Protein AF-A0A5C6NGE6-F1 (afdb_monomer)

Secondary structure (DSSP, 8-state):
--HHHHHHHHHHHHHHHHHHHHHHTTSSSSSS---------------------------------------HHHHHHHHHHHHHHHHHHHHHHHHHHHHHHHHHHSHHHHHGGGSS---HHHHHHHHHHHHHHHHHTTS--S--HHHHHHHHHHHHHHHHHHHHHHHHHHHHHH---S----S----

InterPro domains:
  IPR011598 Myc-type, basic helix-loop-helix (bHLH) domain [PF00010] (80-135)
  IPR011598 Myc-type, basic helix-loop-helix (bHLH) domain [PS50888] (79-134)
  IPR011598 Myc-type, basic helix-loop-helix (bHLH) domain [SM00353] (85-140)
  IPR036638 Helix-loop-helix DNA-binding domain superfamily [G3DSA:4.10.280.10] (72-137)
  IPR036638 Helix-loop-helix DNA-binding domain superfamily [SSF47459] (79-135)
  IPR050370 Hairy and Enhancer of Split/HEY-related [PTHR10985] (78-176)

Organism: NCBI:txid433684

Solvent-accessible surface area (backbone atoms only — not comparable to full-atom values): 12060 Å² total; per-residue (Å²): 133,57,77,66,57,56,52,50,52,52,51,51,52,52,55,49,50,52,54,51,55,58,55,59,63,59,68,76,71,74,80,78,69,98,80,79,93,74,80,90,86,82,87,86,82,84,84,85,81,88,80,90,80,90,84,88,85,87,84,89,86,84,86,87,85,91,83,79,97,78,81,63,66,66,58,50,53,51,49,52,51,52,53,53,48,53,56,52,49,54,52,51,50,53,53,52,50,51,52,56,48,48,33,69,72,31,69,75,41,38,72,46,66,85,49,77,86,76,51,74,66,55,55,52,49,54,45,51,55,51,52,52,50,34,50,74,65,67,63,50,55,105,72,45,64,64,61,55,49,51,50,54,50,53,50,54,50,52,52,50,51,51,51,49,52,51,51,49,56,47,48,59,72,70,52,89,80,85,73,84,75,66,92,76,71,84,131

pLDDT: mean 70.07, std 20.15, range [32.12, 96.31]

Mean predicted aligned error: 22.29 Å

Radius of gyration: 39.96 Å; Cα contacts (8 Å, |Δi|>4): 29; chains: 1; bounding box: 68×65×142 Å

Foldseek 3Di:
DDPVVVVVVVVVVVVVVVVVVVVVVVVPPPPDDDDDDDDDDDDDDDDDDDDDDDDDDDDDDDDDDDDDDDDDPVVVVVVVVVVVVVVVVVVVVVVVVVLVVLCCPQPVSVVCPPPDDDDSVRSVVSSVVQVVVCVVVPVPPPDPVVVVVVVVVVVVVVVVVVVVVVVVVVVVVVDPPDPPVVVDDDD

Structure (mmCIF, N/CA/C/O backbone):
data_AF-A0A5C6NGE6-F1
#
_entry.id   AF-A0A5C6NGE6-F1
#
loop_
_atom_site.group_PDB
_atom_site.id
_atom_site.type_symbol
_atom_site.label_atom_id
_atom_site.label_alt_id
_atom_site.label_comp_id
_atom_site.label_asym_id
_atom_site.label_entity_id
_atom_site.label_seq_id
_atom_site.pdbx_PDB_ins_code
_atom_site.Cartn_x
_atom_site.Cartn_y
_atom_site.Cartn_z
_atom_site.occupancy
_atom_site.B_iso_or_equiv
_atom_site.auth_seq_id
_atom_site.auth_comp_id
_atom_site.auth_asym_id
_atom_site.auth_atom_id
_atom_site.pdbx_PDB_model_num
ATOM 1 N N . MET A 1 1 ? -16.013 -31.777 10.679 1.00 57.47 1 MET A N 1
ATOM 2 C CA . MET A 1 1 ? -15.679 -30.444 11.217 1.00 57.47 1 MET A CA 1
ATOM 3 C C . MET A 1 1 ? -15.760 -29.456 10.083 1.00 57.47 1 MET A C 1
ATOM 5 O O . MET A 1 1 ? -15.087 -29.636 9.072 1.00 57.47 1 MET A O 1
ATOM 9 N N . THR A 1 2 ? -16.647 -28.483 10.200 1.00 76.31 2 THR A N 1
ATOM 10 C CA . THR A 1 2 ? -16.768 -27.426 9.197 1.00 76.31 2 THR A CA 1
ATOM 11 C C . THR A 1 2 ? -15.577 -26.460 9.310 1.00 76.31 2 THR A C 1
ATOM 13 O O . THR A 1 2 ? -14.969 -26.332 10.379 1.00 76.31 2 THR A O 1
ATOM 16 N N . PRO A 1 3 ? -15.232 -25.723 8.241 1.00 72.31 3 PRO A N 1
ATOM 17 C CA . PRO A 1 3 ? -14.179 -24.707 8.303 1.00 72.31 3 PRO A CA 1
ATOM 18 C C . PRO A 1 3 ? -14.414 -23.645 9.394 1.00 72.31 3 PRO A C 1
ATOM 20 O O . PRO A 1 3 ? -13.460 -23.114 9.964 1.00 72.31 3 PRO A O 1
ATOM 23 N N . TRP A 1 4 ? -15.681 -23.369 9.734 1.00 55.84 4 TRP A N 1
ATOM 24 C CA . TRP A 1 4 ? -16.050 -22.398 10.768 1.00 55.84 4 TRP A CA 1
ATOM 25 C C . TRP A 1 4 ? -15.772 -22.905 12.192 1.00 55.84 4 TRP A C 1
ATOM 27 O O . TRP A 1 4 ? -15.337 -22.120 13.034 1.00 55.84 4 TRP A O 1
ATOM 37 N N . GLU A 1 5 ? -15.921 -24.207 12.452 1.00 72.88 5 GLU A N 1
ATOM 38 C CA . GLU A 1 5 ? -15.557 -24.817 13.740 1.00 72.88 5 GLU A CA 1
ATOM 39 C C . GLU A 1 5 ? -14.041 -24.772 13.969 1.00 72.88 5 GLU A C 1
ATOM 41 O O . GLU A 1 5 ? -13.578 -24.449 15.063 1.00 72.88 5 GLU A O 1
ATOM 46 N N . SER A 1 6 ? -13.250 -25.005 12.916 1.00 76.31 6 SER A N 1
ATOM 47 C CA . SER A 1 6 ? -11.786 -24.908 12.993 1.00 76.31 6 SER A CA 1
ATOM 48 C C . SER A 1 6 ? -11.314 -23.474 13.275 1.00 76.31 6 SER A C 1
ATOM 50 O O . SER A 1 6 ? -10.374 -23.266 14.044 1.00 76.31 6 SER A O 1
ATOM 52 N N . CYS A 1 7 ? -11.977 -22.471 12.691 1.00 77.25 7 CYS A N 1
ATOM 53 C CA . CYS A 1 7 ? -11.678 -21.059 12.941 1.00 77.25 7 CYS A CA 1
ATOM 54 C C . CYS A 1 7 ? -12.061 -20.629 14.373 1.00 77.25 7 CYS A C 1
ATOM 56 O O . CYS A 1 7 ? -11.320 -19.887 15.031 1.00 77.25 7 CYS A O 1
ATOM 58 N N . ALA A 1 8 ? -13.181 -21.140 14.893 1.00 79.56 8 ALA A N 1
ATOM 59 C CA . ALA A 1 8 ? -13.621 -20.884 16.263 1.00 79.56 8 ALA A CA 1
ATOM 60 C C . ALA A 1 8 ? -12.623 -21.442 17.292 1.00 79.56 8 ALA A C 1
ATOM 62 O O . ALA A 1 8 ? -12.183 -20.709 18.182 1.00 79.56 8 ALA A O 1
ATOM 63 N N . LEU A 1 9 ? -12.175 -22.688 17.107 1.00 85.88 9 LEU A N 1
ATOM 64 C CA . LEU A 1 9 ? -11.186 -23.328 17.981 1.00 85.88 9 LEU A CA 1
ATOM 65 C C . LEU A 1 9 ? -9.834 -22.599 17.965 1.00 85.88 9 LEU A C 1
ATOM 67 O O . LEU A 1 9 ? -9.234 -22.379 19.019 1.00 85.88 9 LEU A O 1
ATOM 71 N N . GLN A 1 10 ? -9.373 -22.143 16.794 1.00 79.75 10 GLN A N 1
ATOM 72 C CA . GLN A 1 10 ? -8.149 -21.336 16.691 1.00 79.75 10 GLN A CA 1
ATOM 73 C C . GLN A 1 10 ? -8.278 -19.996 17.427 1.00 79.75 10 GLN A C 1
ATOM 75 O O . GLN A 1 10 ? -7.346 -19.564 18.111 1.00 79.75 10 GLN A O 1
ATOM 80 N N . THR A 1 11 ? -9.448 -19.362 17.354 1.00 86.31 11 THR A N 1
ATOM 81 C CA . THR A 1 11 ? -9.727 -18.097 18.047 1.00 86.31 11 THR A CA 1
ATOM 82 C C . THR A 1 11 ? -9.742 -18.274 19.568 1.00 86.31 11 THR A C 1
ATOM 84 O O . THR A 1 11 ? -9.206 -17.440 20.308 1.00 86.31 11 THR A O 1
ATOM 87 N N . GLU A 1 12 ? -10.323 -19.366 20.059 1.00 89.81 12 GLU A N 1
ATOM 88 C CA . GLU A 1 12 ? -10.345 -19.688 21.487 1.00 89.81 12 GLU A CA 1
ATOM 89 C C . GLU A 1 12 ? -8.958 -20.040 22.026 1.00 89.81 12 GLU A C 1
ATOM 91 O O . GLU A 1 12 ? -8.583 -19.543 23.095 1.00 89.81 12 GLU A O 1
ATOM 96 N N . ALA A 1 13 ? -8.162 -20.793 21.262 1.00 87.25 13 ALA A N 1
ATOM 97 C CA . ALA A 1 13 ? -6.776 -21.108 21.599 1.00 87.25 13 ALA A CA 1
ATOM 98 C C . ALA A 1 13 ? -5.912 -19.838 21.703 1.00 87.25 13 ALA A C 1
ATOM 100 O O . ALA A 1 13 ? -5.168 -19.662 22.676 1.00 87.25 13 ALA A O 1
ATOM 101 N N . LEU A 1 14 ? -6.069 -18.895 20.765 1.00 84.62 14 LEU A N 1
ATOM 102 C CA . LEU A 1 14 ? -5.373 -17.606 20.808 1.00 84.62 14 LEU A CA 1
ATOM 103 C C . LEU A 1 14 ? -5.792 -16.780 22.038 1.00 84.62 14 LEU A C 1
ATOM 105 O O . LEU A 1 14 ? -4.953 -16.215 22.746 1.00 84.62 14 LEU A O 1
ATOM 109 N N . ARG A 1 15 ? -7.096 -16.761 22.346 1.00 88.00 15 ARG A N 1
ATOM 110 C CA . ARG A 1 15 ? -7.654 -16.068 23.519 1.00 88.00 15 ARG A CA 1
ATOM 111 C C . ARG A 1 15 ? -7.199 -16.705 24.839 1.00 88.00 15 ARG A C 1
ATOM 113 O O . ARG A 1 15 ? -7.064 -16.000 25.842 1.00 88.00 15 ARG A O 1
ATOM 120 N N . ALA A 1 16 ? -6.968 -18.016 24.871 1.00 85.31 16 ALA A N 1
ATOM 121 C CA . ALA A 1 16 ? -6.406 -18.718 26.023 1.00 85.31 16 ALA A CA 1
ATOM 122 C C . ALA A 1 16 ? -4.912 -18.397 26.213 1.00 85.31 16 ALA A C 1
ATOM 124 O O . ALA A 1 16 ? -4.483 -18.126 27.337 1.00 85.31 16 ALA A O 1
ATOM 125 N N . ASN A 1 17 ? -4.132 -18.338 25.128 1.00 85.12 17 ASN A N 1
ATOM 126 C CA . ASN A 1 17 ? -2.720 -17.945 25.178 1.00 85.12 17 ASN A CA 1
ATOM 127 C C . ASN A 1 17 ? -2.525 -16.502 25.645 1.00 85.12 17 ASN A C 1
ATOM 129 O O . ASN A 1 17 ? -1.705 -16.261 26.528 1.00 85.12 17 ASN A O 1
ATOM 133 N N . LEU A 1 18 ? -3.336 -15.559 25.160 1.00 75.94 18 LEU A N 1
ATOM 134 C CA . LEU A 1 18 ? -3.260 -14.167 25.609 1.00 75.94 18 LEU A CA 1
ATOM 135 C C . LEU A 1 18 ? -3.592 -14.022 27.105 1.00 75.94 18 LEU A C 1
ATOM 137 O O . LEU A 1 18 ? -2.953 -13.247 27.817 1.00 75.94 18 LEU A O 1
ATOM 141 N N . ARG A 1 19 ? -4.554 -14.807 27.612 1.00 77.94 19 ARG A N 1
ATOM 142 C CA . ARG A 1 19 ? -4.883 -14.854 29.047 1.00 77.94 19 ARG A CA 1
ATOM 143 C C . ARG A 1 19 ? -3.743 -15.435 29.887 1.00 77.94 19 ARG A C 1
ATOM 145 O O . ARG A 1 19 ? -3.460 -14.894 30.955 1.00 77.94 19 ARG A O 1
ATOM 152 N N . ARG A 1 20 ? -3.061 -16.479 29.402 1.00 74.56 20 ARG A N 1
ATOM 153 C CA . ARG A 1 20 ? -1.870 -17.045 30.061 1.00 74.56 20 ARG A CA 1
ATOM 154 C C . ARG A 1 20 ? -0.709 -16.052 30.091 1.00 74.56 20 ARG A C 1
ATOM 156 O O . ARG A 1 20 ? -0.134 -15.843 31.153 1.00 74.56 20 ARG A O 1
ATOM 163 N N . HIS A 1 21 ? -0.438 -15.372 28.979 1.00 73.81 21 HIS A N 1
ATOM 164 C CA . HIS A 1 21 ? 0.647 -14.392 28.887 1.00 73.81 21 HIS A CA 1
ATOM 165 C C . HIS A 1 21 ? 0.416 -13.174 29.799 1.00 73.81 21 HIS A C 1
ATOM 167 O O . HIS A 1 21 ? 1.343 -12.678 30.435 1.00 73.81 21 HIS A O 1
ATOM 173 N N . ASN A 1 22 ? -0.837 -12.725 29.929 1.00 69.50 22 ASN A N 1
ATOM 174 C CA . ASN A 1 22 ? -1.193 -11.605 30.804 1.00 69.50 22 ASN A CA 1
ATOM 175 C C . ASN A 1 22 ? -1.191 -11.984 32.302 1.00 69.50 22 ASN A C 1
ATOM 177 O O . ASN A 1 22 ? -0.942 -11.137 33.155 1.00 69.50 22 ASN A O 1
ATOM 181 N N . ARG A 1 23 ? -1.437 -13.260 32.639 1.00 68.50 23 ARG A N 1
ATOM 182 C CA . ARG A 1 23 ? -1.273 -13.780 34.008 1.00 68.50 23 ARG A CA 1
ATOM 183 C C . ARG A 1 23 ? 0.209 -13.960 34.367 1.00 68.50 23 ARG A C 1
ATOM 185 O O . ARG A 1 23 ? 0.587 -13.638 35.485 1.00 68.50 23 ARG A O 1
ATOM 192 N N . ALA A 1 24 ? 1.040 -14.403 33.421 1.00 63.62 24 ALA A N 1
ATOM 193 C CA . ALA A 1 24 ? 2.489 -14.512 33.609 1.00 63.62 24 ALA A CA 1
ATOM 194 C C . ALA A 1 24 ? 3.161 -13.137 33.804 1.00 63.62 24 ALA A C 1
ATOM 196 O O . ALA A 1 24 ? 4.048 -13.003 34.640 1.00 63.62 24 ALA A O 1
ATOM 197 N N . GLY A 1 25 ? 2.684 -12.094 33.112 1.00 58.19 25 GLY A N 1
ATOM 198 C CA . GLY A 1 25 ? 3.194 -10.725 33.265 1.00 58.19 25 GLY A CA 1
ATOM 199 C C . GLY A 1 25 ? 2.884 -10.048 34.610 1.00 58.19 25 GLY A C 1
ATOM 200 O O . GLY A 1 25 ? 3.572 -9.102 34.973 1.00 58.19 25 GLY A O 1
ATOM 201 N N . GLN A 1 26 ? 1.893 -10.528 35.373 1.00 56.78 26 GLN A N 1
ATOM 202 C CA . GLN A 1 26 ? 1.545 -9.980 36.698 1.00 56.78 26 GLN A CA 1
ATOM 203 C C . GLN A 1 26 ? 2.351 -10.606 37.850 1.00 56.78 26 GLN A C 1
ATOM 205 O O . GLN A 1 26 ? 2.337 -10.074 38.956 1.00 56.78 26 GLN A O 1
ATOM 210 N N . GLY A 1 27 ? 3.067 -11.709 37.606 1.00 51.19 27 GLY A N 1
ATOM 211 C CA . GLY A 1 27 ? 3.902 -12.369 38.617 1.00 51.19 27 GLY A CA 1
ATOM 212 C C . GLY A 1 27 ? 5.264 -11.708 38.846 1.00 51.19 27 GLY A C 1
ATOM 213 O O . GLY A 1 27 ? 5.899 -11.982 39.854 1.00 51.19 27 GLY A O 1
ATOM 214 N N . LEU A 1 28 ? 5.712 -10.829 37.942 1.00 53.66 28 LEU A N 1
ATOM 215 C CA . LEU A 1 28 ? 7.045 -10.208 38.002 1.00 53.66 28 LEU A CA 1
ATOM 216 C C . LEU A 1 28 ? 7.055 -8.808 38.641 1.00 53.66 28 LEU A C 1
ATOM 218 O O . LEU A 1 28 ? 8.125 -8.269 38.898 1.00 53.66 28 LEU A O 1
ATOM 222 N N . THR A 1 29 ? 5.891 -8.210 38.924 1.00 54.12 29 THR A N 1
ATOM 223 C CA . THR A 1 29 ? 5.792 -6.854 39.504 1.00 54.12 29 THR A CA 1
ATOM 224 C C . THR A 1 29 ? 5.370 -6.839 40.975 1.00 54.12 29 THR A C 1
ATOM 226 O O . THR A 1 29 ? 5.131 -5.765 41.520 1.00 54.12 29 THR A O 1
ATOM 229 N N . ALA A 1 30 ? 5.235 -8.001 41.623 1.00 52.75 30 ALA A N 1
ATOM 230 C CA . ALA A 1 30 ? 4.744 -8.094 43.001 1.00 52.75 30 ALA A CA 1
ATOM 231 C C . ALA A 1 30 ? 5.846 -7.997 44.079 1.00 52.75 30 ALA A C 1
ATOM 233 O O . ALA A 1 30 ? 5.513 -7.792 45.242 1.00 52.75 30 ALA A O 1
ATOM 234 N N . ASP A 1 31 ? 7.132 -8.079 43.713 1.00 51.94 31 ASP A N 1
ATOM 235 C CA . ASP A 1 31 ? 8.238 -8.165 44.687 1.00 51.94 31 ASP A CA 1
ATOM 236 C C . ASP A 1 31 ? 9.036 -6.870 44.925 1.00 51.94 31 ASP A C 1
ATOM 238 O O . ASP A 1 31 ? 9.927 -6.841 45.771 1.00 51.94 31 ASP A O 1
ATOM 242 N N . MET A 1 32 ? 8.700 -5.746 44.279 1.00 49.41 32 MET A N 1
ATOM 243 C CA . MET A 1 32 ? 9.371 -4.467 44.565 1.00 49.41 32 MET A CA 1
ATOM 244 C C . MET A 1 32 ? 8.513 -3.545 45.442 1.00 49.41 32 MET A C 1
ATOM 246 O O . MET A 1 32 ? 7.924 -2.567 44.998 1.00 49.41 32 MET A O 1
ATOM 250 N N . LYS A 1 33 ? 8.527 -3.882 46.732 1.00 46.44 33 LYS A N 1
ATOM 251 C CA . LYS A 1 33 ? 8.829 -2.941 47.821 1.00 46.44 33 LYS A CA 1
ATOM 252 C C . LYS A 1 33 ? 7.838 -1.796 48.092 1.00 46.44 33 LYS A C 1
ATOM 254 O O . LYS A 1 33 ? 7.959 -0.669 47.630 1.00 46.44 33 LYS A O 1
ATOM 259 N N . ARG A 1 34 ? 6.966 -2.103 49.054 1.00 50.56 34 ARG A N 1
ATOM 260 C CA . ARG A 1 34 ? 6.632 -1.284 50.232 1.00 50.56 34 ARG A CA 1
ATOM 261 C C . ARG A 1 34 ? 7.829 -0.435 50.714 1.00 50.56 34 ARG A C 1
ATOM 263 O O . ARG A 1 34 ? 8.768 -1.000 51.265 1.00 50.56 34 ARG A O 1
ATOM 270 N N . ASN A 1 35 ? 7.786 0.878 50.477 1.00 43.06 35 ASN A N 1
ATOM 271 C CA . ASN A 1 35 ? 8.232 1.985 51.350 1.00 43.06 35 ASN A CA 1
ATOM 272 C C . ASN A 1 35 ? 8.493 3.239 50.507 1.00 43.06 35 ASN A C 1
ATOM 274 O O . ASN A 1 35 ? 9.561 3.363 49.914 1.00 43.06 35 ASN A O 1
ATOM 278 N N . HIS A 1 36 ? 7.546 4.177 50.510 1.00 41.69 36 HIS A N 1
ATOM 279 C CA . HIS A 1 36 ? 7.855 5.602 50.406 1.00 41.69 36 HIS A CA 1
ATOM 280 C C . HIS A 1 36 ? 6.671 6.407 50.957 1.00 41.69 36 HIS A C 1
ATOM 282 O O . HIS A 1 36 ? 5.803 6.864 50.215 1.00 41.69 36 HIS A O 1
ATOM 288 N N . ASP A 1 37 ? 6.621 6.533 52.283 1.00 44.38 37 ASP A N 1
ATOM 289 C CA . ASP A 1 37 ? 5.995 7.687 52.920 1.00 44.38 37 ASP A CA 1
ATOM 290 C C . ASP A 1 37 ? 6.774 8.931 52.481 1.00 44.38 37 ASP A C 1
ATOM 292 O O .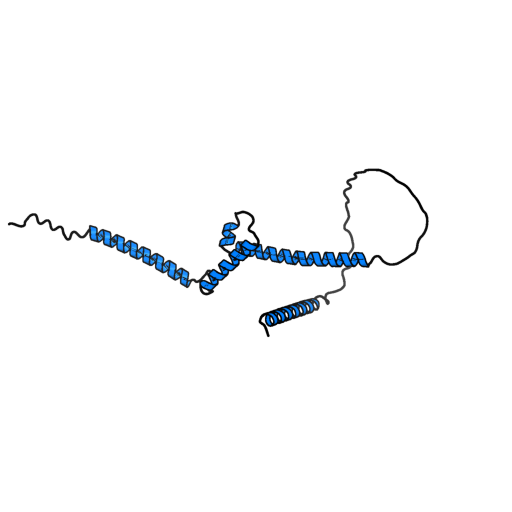 ASP A 1 37 ? 7.932 9.102 52.860 1.00 44.38 37 ASP A O 1
ATOM 296 N N . PHE A 1 38 ? 6.163 9.796 51.672 1.00 35.78 38 PHE A N 1
ATOM 297 C CA . PHE A 1 38 ? 6.574 11.196 51.607 1.00 35.78 38 PHE A CA 1
ATOM 298 C C . PHE A 1 38 ? 5.395 12.087 51.216 1.00 35.78 38 PHE A C 1
ATOM 300 O O . PHE A 1 38 ? 4.993 12.165 50.061 1.00 35.78 38 PHE A O 1
ATOM 307 N N . SER A 1 39 ? 4.832 12.683 52.264 1.00 33.56 39 SER A N 1
ATOM 308 C CA . SER A 1 39 ? 4.302 14.041 52.370 1.00 33.56 39 SER A CA 1
ATOM 309 C C . SER A 1 39 ? 3.642 14.693 51.147 1.00 33.56 39 SER A C 1
ATOM 311 O O . SER A 1 39 ? 4.293 15.128 50.202 1.00 33.56 39 SER A O 1
ATOM 313 N N . SER A 1 40 ? 2.331 14.872 51.312 1.00 41.84 40 SER A N 1
ATOM 314 C CA . SER A 1 40 ? 1.456 15.938 50.810 1.00 41.84 40 SER A CA 1
ATOM 315 C C . SER A 1 40 ? 2.132 17.279 50.483 1.00 41.84 40 SER A C 1
ATOM 317 O O . SER A 1 40 ? 2.874 17.806 51.313 1.00 41.84 40 SER A O 1
ATOM 319 N N . SER A 1 41 ? 1.775 17.849 49.325 1.00 35.56 41 SER A N 1
ATOM 320 C CA . SER A 1 41 ? 1.102 19.159 49.194 1.00 35.56 41 SER A CA 1
ATOM 321 C C . SER A 1 41 ? 0.903 19.496 47.711 1.00 35.56 41 SER A C 1
ATOM 323 O O . SER A 1 41 ? 1.881 19.731 47.009 1.00 35.56 41 SER A O 1
ATOM 325 N N . ASP A 1 42 ? -0.347 19.543 47.246 1.00 32.12 42 ASP A N 1
ATOM 326 C CA . ASP A 1 42 ? -0.726 20.223 46.001 1.00 32.12 42 ASP A CA 1
ATOM 327 C C . ASP A 1 42 ? -1.865 21.185 46.357 1.00 32.12 42 ASP A C 1
ATOM 329 O O . ASP A 1 42 ? -2.915 20.768 46.846 1.00 32.12 42 ASP A O 1
ATOM 333 N N . SER A 1 43 ? -1.573 22.480 46.263 1.00 39.50 43 SER A N 1
ATOM 334 C CA . SER A 1 43 ? -2.475 23.568 46.626 1.00 39.50 43 SER A CA 1
ATOM 335 C C . SER A 1 43 ? -3.481 23.804 45.503 1.00 39.50 43 SER A C 1
ATOM 337 O O . SER A 1 43 ? -3.094 24.163 44.392 1.00 39.50 43 SER A O 1
ATOM 339 N N . GLU A 1 44 ? -4.767 23.661 45.813 1.00 37.75 44 GLU A N 1
ATOM 340 C CA . GLU A 1 44 ? -5.870 24.079 44.949 1.00 37.75 44 GLU A CA 1
ATOM 341 C C . GLU A 1 44 ? -5.982 25.613 44.958 1.00 37.75 44 GLU A C 1
ATOM 343 O O . GLU A 1 44 ? -6.107 26.234 46.014 1.00 37.75 44 GLU A O 1
ATOM 348 N N . LEU A 1 45 ? -5.925 26.230 43.776 1.00 45.56 45 LEU A N 1
ATOM 349 C CA . LEU A 1 45 ? -6.327 27.617 43.551 1.00 45.56 45 LEU A CA 1
ATOM 350 C C . LEU A 1 45 ? -7.586 27.564 42.680 1.00 45.56 45 LEU A C 1
ATOM 352 O O . LEU A 1 45 ? -7.515 27.293 41.482 1.00 45.56 45 LEU A O 1
ATOM 356 N N . GLU A 1 46 ? -8.733 27.739 43.326 1.00 40.19 46 GLU A N 1
ATOM 357 C CA . GLU A 1 46 ? -10.061 27.797 42.721 1.00 40.19 46 GLU A CA 1
ATOM 358 C C . GLU A 1 46 ? -10.296 29.217 42.172 1.00 40.19 46 GLU A C 1
ATOM 360 O O . GLU A 1 46 ? -10.199 30.194 42.913 1.00 40.19 46 GLU A O 1
ATOM 365 N N . GLU A 1 47 ? -10.564 29.346 40.868 1.00 38.81 47 GLU A N 1
ATOM 366 C CA . GLU A 1 47 ? -11.004 30.601 40.248 1.00 38.81 47 GLU A CA 1
ATOM 367 C C . GLU A 1 47 ? -12.536 30.620 40.218 1.00 38.81 47 GLU A C 1
ATOM 369 O O . GLU A 1 47 ? -13.189 29.874 39.484 1.00 38.81 47 GLU A O 1
ATOM 374 N N . THR A 1 48 ? -13.092 31.466 41.078 1.00 41.84 48 THR A N 1
ATOM 375 C CA . THR A 1 48 ? -14.507 31.789 41.241 1.00 41.84 48 THR A CA 1
ATOM 376 C C . THR A 1 48 ? -15.056 32.496 40.005 1.00 41.84 48 THR A C 1
ATOM 378 O O . THR A 1 48 ? -14.583 33.567 39.632 1.00 41.84 48 THR A O 1
ATOM 381 N N . ILE A 1 49 ? -16.126 31.955 39.418 1.00 40.59 49 ILE A N 1
ATOM 382 C CA . ILE A 1 49 ? -17.040 32.735 38.574 1.00 40.59 49 ILE A CA 1
ATOM 383 C C . ILE A 1 49 ? -18.462 32.491 39.079 1.00 40.59 49 ILE A C 1
ATOM 385 O O . ILE A 1 49 ? -19.070 31.449 38.834 1.00 40.59 49 ILE A O 1
ATOM 389 N N . GLU A 1 50 ? -18.953 33.477 39.824 1.00 41.94 50 GLU A N 1
ATOM 390 C CA . GLU A 1 50 ? -20.323 33.618 40.303 1.00 41.94 50 GLU A CA 1
ATOM 391 C C . GLU A 1 50 ? -21.245 34.015 39.143 1.00 41.94 50 GLU A C 1
ATOM 393 O O . GLU A 1 50 ? -20.981 34.988 38.439 1.00 41.94 50 GLU A O 1
ATOM 398 N N . VAL A 1 51 ? -22.360 33.302 38.973 1.00 42.78 51 VAL A N 1
ATOM 399 C CA . VAL A 1 51 ? -23.568 33.874 38.364 1.00 42.78 51 VAL A CA 1
ATOM 400 C C . VAL A 1 51 ? -24.770 33.374 39.155 1.00 42.78 51 VAL A C 1
ATOM 402 O O . VAL A 1 51 ? -25.178 32.216 39.057 1.00 42.78 51 VAL A O 1
ATOM 405 N N . GLU A 1 52 ? -25.316 34.279 39.958 1.00 47.34 52 GLU A N 1
ATOM 406 C CA . GLU A 1 52 ? -26.579 34.151 40.669 1.00 47.34 52 GLU A CA 1
ATOM 407 C C . GLU A 1 52 ? -27.759 34.067 39.689 1.00 47.34 52 GLU A C 1
ATOM 409 O O . GLU A 1 52 ? -27.834 34.827 38.719 1.00 47.34 52 GLU A O 1
ATOM 414 N N . LYS A 1 53 ? -28.744 33.212 39.995 1.00 46.47 53 LYS A N 1
ATOM 415 C CA . LYS A 1 53 ? -30.150 33.555 39.751 1.00 46.47 53 LYS A CA 1
ATOM 416 C C . LYS A 1 53 ? -31.095 32.811 40.700 1.00 46.47 53 LYS A C 1
ATOM 418 O O . LYS A 1 53 ? -31.307 31.608 40.595 1.00 46.47 53 LYS A O 1
ATOM 423 N N . GLU A 1 54 ? -31.647 33.607 41.603 1.00 39.84 54 GLU A N 1
ATOM 424 C CA . GLU A 1 54 ? -32.784 33.423 42.508 1.00 39.84 54 GLU A CA 1
ATOM 425 C C . GLU A 1 54 ? -34.052 32.851 41.839 1.00 39.84 54 GLU A C 1
ATOM 427 O O . GLU A 1 54 ? -34.445 33.304 40.762 1.00 39.84 54 GLU A O 1
ATOM 432 N N . SER A 1 55 ? -34.750 31.918 42.505 1.00 37.44 55 SER A N 1
ATOM 433 C CA . SER A 1 55 ? -36.093 32.140 43.103 1.00 37.44 55 SER A CA 1
ATOM 434 C C . SER A 1 55 ? -36.625 30.905 43.845 1.00 37.44 55 SER A C 1
ATOM 436 O O . SER A 1 55 ? -36.263 29.768 43.555 1.00 37.44 55 SER A O 1
ATOM 438 N N . ALA A 1 56 ? -37.414 31.212 44.874 1.00 43.81 56 ALA A N 1
ATOM 439 C CA . ALA A 1 56 ? -37.874 30.408 46.001 1.00 43.81 56 ALA A CA 1
ATOM 440 C C . ALA A 1 56 ? -38.865 29.279 45.667 1.00 43.81 56 ALA A C 1
ATOM 442 O O . ALA A 1 56 ? -39.561 29.355 44.664 1.00 43.81 56 ALA A O 1
ATOM 443 N N . ASP A 1 57 ? -38.960 28.281 46.559 1.00 41.22 57 ASP A N 1
ATOM 444 C CA . ASP A 1 57 ? -40.205 27.947 47.277 1.00 41.22 57 ASP A CA 1
ATOM 445 C C . ASP A 1 57 ? -39.952 26.927 48.412 1.00 41.22 57 ASP A C 1
ATOM 447 O O . ASP A 1 57 ? -39.029 26.112 48.370 1.00 41.22 57 ASP A O 1
ATOM 451 N N . GLU A 1 58 ? -40.756 27.058 49.467 1.00 47.72 58 GLU A N 1
ATOM 452 C CA . GLU A 1 58 ? -40.630 26.498 50.819 1.00 47.72 58 GLU A CA 1
ATOM 453 C C . GLU A 1 58 ? -40.782 24.969 50.974 1.00 47.72 58 GLU A C 1
ATOM 45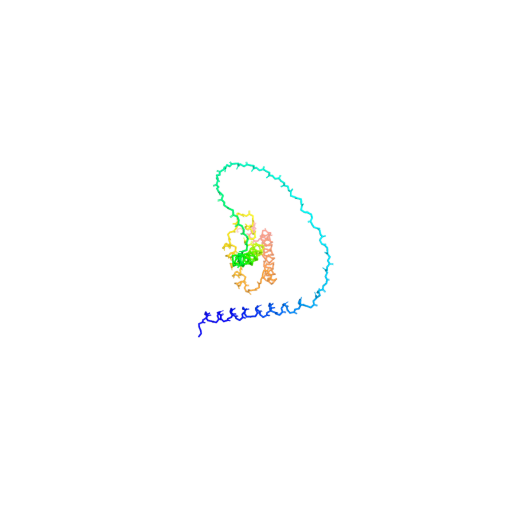5 O O . GLU A 1 58 ? -41.443 24.303 50.182 1.00 47.72 58 GLU A O 1
ATOM 460 N N . ASN A 1 59 ? -40.282 24.431 52.101 1.00 39.00 59 ASN A N 1
ATOM 461 C CA . ASN A 1 59 ? -41.101 23.847 53.192 1.00 39.00 59 ASN A CA 1
ATOM 462 C C . ASN A 1 59 ? -40.298 22.819 54.026 1.00 39.00 59 ASN A C 1
ATOM 464 O O . ASN A 1 59 ? -39.523 22.022 53.498 1.00 39.00 59 ASN A O 1
ATOM 468 N N . GLY A 1 60 ? -40.467 22.870 55.350 1.00 37.94 60 GLY A N 1
ATOM 469 C CA . GLY A 1 60 ? -39.577 22.266 56.346 1.00 37.94 60 GLY A CA 1
ATOM 470 C C . GLY A 1 60 ? -39.799 20.785 56.661 1.00 37.94 60 GLY A C 1
ATOM 471 O O . GLY A 1 60 ? -40.775 20.184 56.231 1.00 37.94 60 GLY A O 1
ATOM 472 N N . ASN A 1 61 ? -38.889 20.214 57.464 1.00 40.94 61 ASN A N 1
ATOM 473 C CA .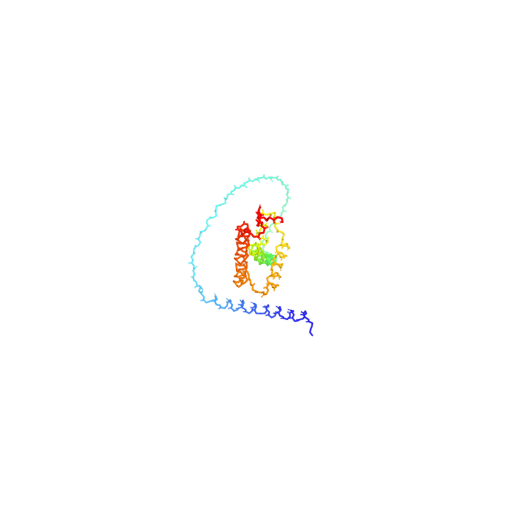 ASN A 1 61 ? -39.183 19.367 58.634 1.00 40.94 61 ASN A CA 1
ATOM 474 C C . ASN A 1 61 ? -37.874 18.874 59.295 1.00 40.94 61 ASN A C 1
ATOM 476 O O . ASN A 1 61 ? -36.868 18.633 58.633 1.00 40.94 61 ASN A O 1
ATOM 480 N N . MET A 1 62 ? -37.910 18.753 60.619 1.00 45.72 62 MET A N 1
ATOM 481 C CA . MET A 1 62 ? -36.788 18.609 61.547 1.00 45.72 62 MET A CA 1
ATOM 482 C C . MET A 1 62 ? -36.317 17.155 61.776 1.00 45.72 62 MET A C 1
ATOM 484 O O . MET A 1 62 ? -37.083 16.206 61.644 1.00 45.72 62 MET A O 1
ATOM 488 N N . SER A 1 63 ? -35.077 17.051 62.274 1.00 39.88 63 SER A N 1
ATOM 489 C CA . SER A 1 63 ? -34.575 16.054 63.244 1.00 39.88 63 SER A CA 1
ATOM 490 C C . SER A 1 63 ? -34.134 14.644 62.796 1.00 39.88 63 SER A C 1
ATOM 492 O O . SER A 1 63 ? -34.926 13.718 62.665 1.00 39.88 63 SER A O 1
ATOM 494 N N . SER A 1 64 ? -32.805 14.475 62.878 1.00 46.69 64 SER A N 1
ATOM 495 C CA . SER A 1 64 ? -32.082 13.432 63.642 1.00 46.69 64 SER A CA 1
ATOM 496 C C . SER A 1 64 ? -31.512 12.180 62.937 1.00 46.69 64 SER A C 1
ATOM 498 O O . SER A 1 64 ? -32.004 11.756 61.895 1.00 46.69 64 SER A O 1
ATOM 500 N N . PRO A 1 65 ? -30.396 11.630 63.486 1.00 66.06 65 PRO A N 1
ATOM 501 C CA . PRO A 1 65 ? -29.404 10.828 62.773 1.00 66.06 65 PRO A CA 1
ATOM 502 C C . PRO A 1 65 ? -29.587 9.315 62.978 1.00 66.06 65 PRO A C 1
ATOM 504 O O . PRO A 1 65 ? -30.315 8.885 63.865 1.00 66.06 65 PRO A O 1
ATOM 507 N N . LEU A 1 66 ? -28.788 8.544 62.229 1.00 46.91 66 LEU A N 1
ATOM 508 C CA . LEU A 1 66 ? -28.572 7.087 62.300 1.00 46.91 66 LEU A CA 1
ATOM 509 C C . LEU A 1 66 ? -29.535 6.252 61.449 1.00 46.91 66 LEU A C 1
ATOM 511 O O . LEU A 1 66 ? -30.689 6.024 61.790 1.00 46.91 66 LEU A O 1
ATOM 515 N N . GLY A 1 67 ? -28.994 5.695 60.365 1.00 40.09 67 GLY A N 1
ATOM 516 C CA . GLY A 1 67 ? -29.670 4.642 59.623 1.00 40.09 67 GLY A CA 1
ATOM 517 C C . GLY A 1 67 ? -29.030 4.332 58.278 1.00 40.09 67 GLY A C 1
ATOM 518 O O . GLY A 1 67 ? -29.199 5.068 57.319 1.00 40.09 67 GLY A O 1
ATOM 519 N N . SER A 1 68 ? -28.409 3.158 58.206 1.00 38.44 68 SER A N 1
ATOM 520 C CA . SER A 1 68 ? -28.255 2.356 56.989 1.00 38.44 68 SER A CA 1
ATOM 521 C C . SER A 1 68 ? -27.075 2.660 56.056 1.00 38.44 68 SER A C 1
ATOM 523 O O . SER A 1 68 ? -27.092 3.507 55.167 1.00 38.44 68 SER A O 1
ATOM 525 N N . MET A 1 69 ? -26.058 1.815 56.213 1.00 52.28 69 MET A N 1
ATOM 526 C CA . MET A 1 69 ? -25.070 1.474 55.197 1.00 52.28 69 MET A CA 1
ATOM 527 C C . MET A 1 69 ? -25.761 1.116 53.866 1.00 52.28 69 MET A C 1
ATOM 529 O O . MET A 1 69 ? -26.414 0.077 53.791 1.00 52.28 69 MET A O 1
ATOM 533 N N . SER A 1 70 ? -25.588 1.933 52.818 1.00 47.56 70 SER A N 1
ATOM 534 C CA . SER A 1 70 ? -25.254 1.521 51.431 1.00 47.56 70 SER A CA 1
ATOM 535 C C . SER A 1 70 ? -25.608 2.596 50.392 1.00 47.56 70 SER A C 1
ATOM 537 O O . SER A 1 70 ? -26.783 2.814 50.109 1.00 47.56 70 SER A O 1
ATOM 539 N N . PRO A 1 71 ? -24.601 3.131 49.675 1.00 47.88 71 PRO A N 1
ATOM 540 C CA . PRO A 1 71 ? -24.791 3.469 48.267 1.00 47.88 71 PRO A CA 1
ATOM 541 C C . PRO A 1 71 ? -23.637 2.907 47.419 1.00 47.88 71 PRO A C 1
ATOM 543 O O . PRO A 1 71 ? -22.960 3.633 46.700 1.00 47.88 71 PRO A O 1
ATOM 546 N N . THR A 1 72 ? -23.332 1.611 47.509 1.00 50.88 72 THR A N 1
ATOM 547 C CA . THR A 1 72 ? -22.148 1.047 46.821 1.00 50.88 72 THR A CA 1
ATOM 548 C C . THR A 1 72 ? -22.438 0.345 45.496 1.00 50.88 72 THR A C 1
ATOM 550 O O . THR A 1 72 ? -21.501 0.072 44.744 1.00 50.88 72 THR A O 1
ATOM 553 N N . THR A 1 73 ? -23.695 0.104 45.120 1.00 56.59 73 THR A N 1
ATOM 554 C CA . THR A 1 73 ? -24.007 -0.591 43.856 1.00 56.59 73 THR A CA 1
ATOM 555 C C . THR A 1 73 ? -23.929 0.335 42.634 1.00 56.59 73 THR A C 1
ATOM 557 O O . THR A 1 73 ? -23.298 -0.028 41.639 1.00 56.59 73 THR A O 1
ATOM 560 N N . SER A 1 74 ? -24.469 1.559 42.711 1.00 57.00 74 SER A N 1
ATOM 561 C CA . SER A 1 74 ? -24.456 2.531 41.597 1.00 57.00 74 SER A CA 1
ATOM 562 C C . SER A 1 74 ? -23.032 2.970 41.217 1.00 57.00 74 SER A C 1
ATOM 564 O O . SER A 1 74 ? -22.635 2.892 40.049 1.00 57.00 74 SER A O 1
ATOM 566 N N . THR A 1 75 ? -22.204 3.312 42.208 1.00 61.31 75 THR A N 1
ATOM 567 C CA . THR A 1 75 ? -20.813 3.759 42.010 1.00 61.31 75 THR A CA 1
ATOM 568 C C . THR A 1 75 ? -19.932 2.661 41.407 1.00 61.31 75 THR A C 1
ATOM 570 O O . THR A 1 75 ? -19.125 2.927 40.513 1.00 61.31 75 THR A O 1
ATOM 573 N N . GLN A 1 76 ? -20.129 1.394 41.799 1.00 63.00 76 GLN A N 1
ATOM 574 C CA . GLN A 1 76 ? -19.408 0.266 41.198 1.00 63.00 76 GLN A CA 1
ATOM 575 C C . GLN A 1 76 ? -19.817 -0.006 39.743 1.00 63.00 76 GLN A C 1
ATOM 577 O O . GLN A 1 76 ? -18.957 -0.318 38.912 1.00 63.00 76 GLN A O 1
ATOM 582 N N . VAL A 1 77 ? -21.102 0.127 39.399 1.00 63.94 77 VAL A N 1
ATOM 583 C CA . VAL A 1 77 ? -21.583 -0.038 38.016 1.00 63.94 77 VAL A CA 1
ATOM 584 C C . VAL A 1 77 ? -21.030 1.071 37.115 1.00 63.94 77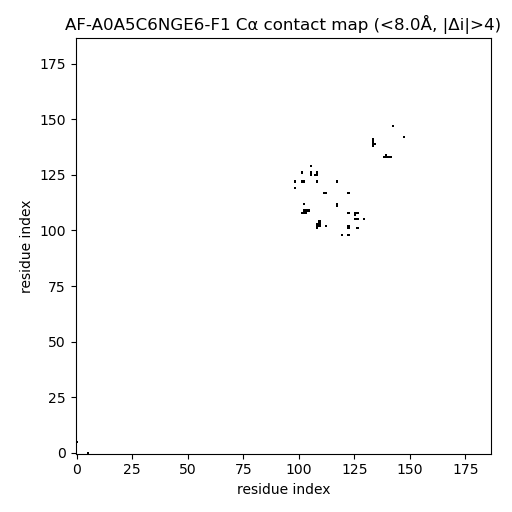 VAL A C 1
ATOM 586 O O . VAL A 1 77 ? -20.538 0.786 36.017 1.00 63.94 77 VAL A O 1
ATOM 589 N N . GLN A 1 78 ? -21.003 2.317 37.595 1.00 64.88 78 GLN A N 1
ATOM 590 C CA . GLN A 1 78 ? -20.395 3.439 36.875 1.00 64.88 78 GLN A CA 1
ATOM 591 C C . GLN A 1 78 ? -18.873 3.286 36.730 1.00 64.88 78 GLN A C 1
ATOM 593 O O . GLN A 1 78 ? -18.341 3.517 35.643 1.00 64.88 78 GLN A O 1
ATOM 598 N N . ALA A 1 79 ? -18.167 2.812 37.761 1.00 65.25 79 ALA A N 1
ATOM 599 C CA . ALA A 1 79 ? -16.730 2.537 37.694 1.00 65.25 79 ALA A CA 1
ATOM 600 C C . ALA A 1 79 ? -16.393 1.426 36.680 1.00 65.25 79 ALA A C 1
ATOM 602 O O . ALA A 1 79 ? -15.449 1.560 35.895 1.00 65.25 79 ALA A O 1
ATOM 603 N N . ARG A 1 80 ? -17.198 0.353 36.619 1.00 65.69 80 ARG A N 1
ATOM 604 C CA . ARG A 1 80 ? -17.070 -0.700 35.592 1.00 65.69 80 ARG A CA 1
ATOM 605 C C . ARG A 1 80 ? -17.342 -0.152 34.188 1.00 65.69 80 ARG A C 1
ATOM 607 O O . ARG A 1 80 ? -16.614 -0.500 33.258 1.00 65.69 80 ARG A O 1
ATOM 614 N N . LYS A 1 81 ? -18.330 0.735 34.024 1.00 66.38 81 LYS A N 1
ATOM 615 C CA . LYS A 1 81 ? -18.651 1.400 32.746 1.00 66.38 81 LYS A CA 1
ATOM 616 C C . LYS A 1 81 ? -17.541 2.360 32.295 1.00 66.38 81 LYS A C 1
ATOM 618 O O . LYS A 1 81 ? -17.149 2.315 31.131 1.00 66.38 81 LYS A O 1
ATOM 623 N N . ARG A 1 82 ? -16.955 3.140 33.212 1.00 64.94 82 ARG A N 1
ATOM 624 C CA . ARG A 1 82 ? -15.786 4.005 32.950 1.00 64.94 82 ARG A CA 1
ATOM 625 C C . ARG A 1 82 ? -14.549 3.188 32.557 1.00 64.94 82 ARG A C 1
ATOM 627 O O . ARG A 1 82 ? -13.921 3.493 31.546 1.00 64.94 82 ARG A O 1
ATOM 634 N N . ARG A 1 83 ? -14.252 2.088 33.266 1.00 67.25 83 ARG A N 1
ATOM 635 C CA . ARG A 1 83 ? -13.159 1.160 32.899 1.00 67.25 83 ARG A CA 1
ATOM 636 C C . ARG A 1 83 ? -13.369 0.524 31.521 1.00 67.25 83 ARG A C 1
ATOM 638 O O . ARG A 1 83 ? -12.424 0.458 30.737 1.00 67.25 83 ARG A O 1
ATOM 645 N N . ARG A 1 84 ? -14.602 0.116 31.192 1.00 72.62 84 ARG A N 1
ATOM 646 C CA . ARG A 1 84 ? -14.961 -0.376 29.846 1.00 72.62 84 ARG A CA 1
ATOM 647 C C . ARG A 1 84 ? -14.758 0.703 28.774 1.00 72.62 84 ARG A C 1
ATOM 649 O O . ARG A 1 84 ? -14.229 0.396 27.709 1.00 72.62 84 ARG A O 1
ATOM 656 N N . GLY A 1 85 ? -15.086 1.961 29.076 1.00 81.81 85 GLY A N 1
ATOM 657 C CA . GLY A 1 85 ? -14.862 3.100 28.180 1.00 81.81 85 GLY A CA 1
ATOM 658 C C . GLY A 1 85 ? -13.385 3.349 27.852 1.00 81.81 85 GLY A C 1
ATOM 659 O O . GLY A 1 85 ? -13.052 3.596 26.694 1.00 81.81 85 GLY A O 1
ATOM 660 N N . ILE A 1 86 ? -12.489 3.219 28.838 1.00 83.06 86 ILE A N 1
ATOM 661 C CA . ILE A 1 86 ? -11.039 3.409 28.645 1.00 83.06 86 ILE A CA 1
ATOM 662 C C . ILE A 1 86 ? -10.450 2.322 27.736 1.00 83.06 86 ILE A C 1
ATOM 664 O O . ILE A 1 86 ? -9.665 2.625 26.837 1.00 83.06 86 ILE A O 1
ATOM 668 N N . ILE A 1 87 ? -10.839 1.059 27.939 1.00 85.88 87 ILE A N 1
ATOM 669 C CA . ILE A 1 87 ? -10.349 -0.065 27.125 1.00 85.88 87 ILE A CA 1
ATOM 670 C C . ILE A 1 87 ? -10.805 0.086 25.670 1.00 85.88 87 ILE A C 1
ATOM 672 O O . ILE A 1 87 ? -9.998 -0.058 24.752 1.00 85.88 87 ILE A O 1
ATOM 676 N N . GLU A 1 88 ? -12.073 0.432 25.450 1.00 90.44 88 GLU A N 1
ATOM 677 C CA . GLU A 1 88 ? -12.597 0.628 24.098 1.00 90.44 88 GLU A CA 1
ATOM 678 C C . GLU A 1 88 ? -12.001 1.868 23.419 1.00 90.44 88 GLU A C 1
ATOM 680 O O . GLU A 1 88 ? -11.729 1.841 22.220 1.00 90.44 88 GLU A O 1
ATOM 685 N N . LYS A 1 89 ? -11.730 2.945 24.171 1.00 91.38 89 LYS A N 1
ATOM 686 C CA . LYS A 1 89 ? -10.973 4.097 23.660 1.00 91.38 89 LYS A CA 1
ATOM 687 C C . LYS A 1 89 ? -9.602 3.651 23.141 1.00 91.38 89 LYS A C 1
ATOM 689 O O . LYS A 1 89 ? -9.336 3.827 21.959 1.00 91.38 89 LYS A O 1
ATOM 694 N N . ARG A 1 90 ? -8.818 2.931 23.953 1.00 93.44 90 ARG A N 1
ATOM 695 C CA . ARG A 1 90 ? -7.511 2.389 23.528 1.00 93.44 90 ARG A CA 1
ATOM 696 C C . ARG A 1 90 ? -7.615 1.466 22.310 1.00 93.44 90 ARG A C 1
ATOM 698 O O . ARG A 1 90 ? -6.743 1.496 21.445 1.00 93.44 90 ARG A O 1
ATOM 705 N N . ARG A 1 91 ? -8.668 0.645 22.210 1.00 95.75 91 ARG A N 1
ATOM 706 C CA . ARG A 1 91 ? -8.901 -0.206 21.030 1.00 95.75 91 ARG A CA 1
ATOM 707 C C . ARG A 1 91 ? -9.130 0.635 19.774 1.00 95.75 91 ARG A C 1
ATOM 709 O O . ARG A 1 91 ? -8.517 0.352 18.746 1.00 95.75 91 ARG A O 1
ATOM 716 N N . ARG A 1 92 ? -9.986 1.659 19.861 1.00 95.88 92 ARG A N 1
ATOM 717 C CA . ARG A 1 92 ? -10.279 2.581 18.754 1.00 95.88 92 ARG A CA 1
ATOM 718 C C . ARG A 1 92 ? -9.045 3.369 18.332 1.00 95.88 92 ARG A C 1
ATOM 720 O O . ARG A 1 92 ? -8.796 3.463 17.135 1.00 95.88 92 ARG A O 1
ATOM 727 N N . ASP A 1 93 ? -8.256 3.847 19.288 1.00 95.12 93 ASP A N 1
ATOM 728 C CA . ASP A 1 93 ? -7.013 4.574 19.016 1.00 95.12 93 ASP A CA 1
ATOM 729 C C . ASP A 1 93 ? -6.021 3.684 18.261 1.00 95.12 93 ASP A C 1
ATOM 731 O O . ASP A 1 93 ? -5.512 4.076 17.216 1.00 95.12 93 ASP A O 1
ATOM 735 N N . ARG A 1 94 ? -5.844 2.427 18.692 1.00 96.25 94 ARG A N 1
ATOM 736 C CA . ARG A 1 94 ? -5.018 1.453 17.960 1.00 96.25 94 ARG A CA 1
ATOM 737 C C . ARG A 1 94 ? -5.488 1.237 16.520 1.00 96.25 94 ARG A C 1
ATOM 739 O O . ARG A 1 94 ? -4.661 1.217 15.618 1.00 96.25 94 ARG A O 1
ATOM 746 N N . ILE A 1 95 ? -6.795 1.087 16.298 1.00 95.25 95 ILE A N 1
ATOM 747 C CA . ILE A 1 95 ? -7.355 0.915 14.945 1.00 95.25 95 ILE A CA 1
ATOM 748 C C . ILE A 1 95 ? -7.093 2.158 14.090 1.00 95.25 95 ILE A C 1
ATOM 750 O O . ILE A 1 95 ? -6.693 2.038 12.935 1.00 95.25 95 ILE A O 1
ATOM 754 N N . ASN A 1 96 ? -7.313 3.350 14.646 1.00 95.44 96 ASN A N 1
ATOM 755 C CA . ASN A 1 96 ? -7.091 4.597 13.923 1.00 95.44 96 ASN A CA 1
ATOM 756 C C . ASN A 1 96 ? -5.604 4.803 13.599 1.00 95.44 96 ASN A C 1
ATOM 758 O O . ASN A 1 96 ? -5.299 5.228 12.490 1.00 95.44 96 ASN A O 1
ATOM 762 N N . ASN A 1 97 ? -4.691 4.431 14.501 1.00 95.62 97 ASN A N 1
ATOM 763 C CA . ASN A 1 97 ? -3.251 4.481 14.245 1.00 95.62 97 ASN A CA 1
ATOM 764 C C . ASN A 1 97 ? -2.863 3.572 13.073 1.00 95.62 97 ASN A C 1
ATOM 766 O O . ASN A 1 97 ? -2.184 4.023 12.156 1.00 95.62 97 ASN A O 1
ATOM 770 N N . CYS A 1 98 ? -3.362 2.330 13.046 1.00 95.38 98 CYS A N 1
ATOM 771 C CA . CYS A 1 98 ? -3.127 1.424 11.921 1.00 95.38 98 CYS A CA 1
ATOM 772 C C . CYS A 1 98 ? -3.678 1.982 10.600 1.00 95.38 98 CYS A C 1
ATOM 774 O O . CYS A 1 98 ? -3.016 1.879 9.577 1.00 95.38 98 CYS A O 1
ATOM 776 N N . LEU A 1 99 ? -4.864 2.599 10.601 1.00 93.88 99 LEU A N 1
ATOM 777 C CA . LEU A 1 99 ? -5.426 3.212 9.389 1.00 93.88 99 LEU A CA 1
ATOM 778 C C . LEU A 1 99 ? -4.590 4.398 8.889 1.00 93.88 99 LEU A C 1
ATOM 780 O O . LEU A 1 99 ? -4.424 4.559 7.682 1.00 93.88 99 LEU A O 1
ATOM 784 N N . SER A 1 100 ? -4.054 5.214 9.798 1.00 92.75 100 SER A N 1
ATOM 785 C CA . SER A 1 100 ? -3.135 6.301 9.445 1.00 92.75 100 SER A CA 1
ATOM 786 C C . SER A 1 100 ? -1.822 5.769 8.868 1.00 92.75 100 SER A C 1
ATOM 788 O O . SER A 1 100 ? -1.327 6.310 7.885 1.00 92.75 100 SER A O 1
ATOM 790 N N . GLU A 1 101 ? -1.286 4.685 9.430 1.00 94.19 101 GLU A N 1
ATOM 791 C CA . GLU A 1 101 ? -0.099 4.008 8.899 1.00 94.19 101 GLU A CA 1
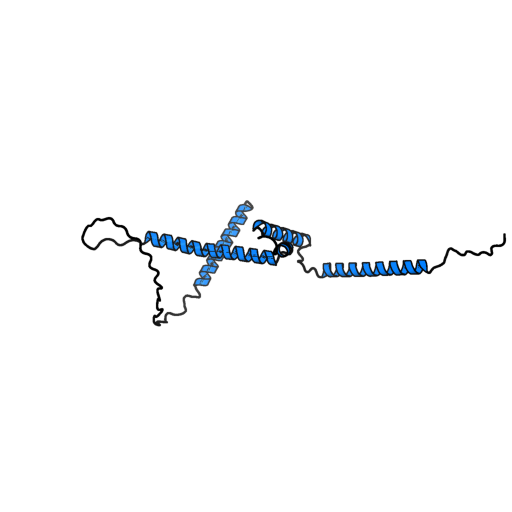ATOM 792 C C . GLU A 1 101 ? -0.356 3.453 7.489 1.00 94.19 101 GLU A C 1
ATOM 794 O O . GLU A 1 101 ? 0.437 3.690 6.582 1.00 94.19 101 GLU A O 1
ATOM 799 N N . LEU A 1 102 ? -1.502 2.798 7.269 1.00 95.06 102 LEU A N 1
ATOM 800 C CA . LEU A 1 102 ? -1.888 2.277 5.954 1.00 95.06 102 LEU A CA 1
ATOM 801 C C . LEU A 1 102 ? -1.973 3.373 4.887 1.00 95.06 102 LEU A C 1
ATOM 803 O O . LEU A 1 102 ? -1.502 3.159 3.773 1.00 95.06 102 LEU A O 1
ATOM 807 N N . ARG A 1 103 ? -2.495 4.563 5.222 1.00 91.56 103 ARG A N 1
ATOM 808 C CA . ARG A 1 103 ? -2.507 5.710 4.292 1.00 91.56 103 ARG A CA 1
ATOM 809 C C . ARG A 1 103 ? -1.111 6.112 3.826 1.00 91.56 103 ARG A C 1
ATOM 811 O O . ARG A 1 103 ? -0.964 6.549 2.696 1.00 91.56 103 ARG A O 1
ATOM 818 N N . ARG A 1 104 ? -0.106 5.965 4.690 1.00 92.06 104 ARG A N 1
ATOM 819 C CA . ARG A 1 104 ? 1.284 6.310 4.379 1.00 92.06 104 ARG A CA 1
ATOM 820 C C . ARG A 1 104 ? 2.005 5.207 3.603 1.00 92.06 104 ARG A C 1
ATOM 822 O O . ARG A 1 104 ? 2.885 5.510 2.809 1.00 92.06 104 ARG A O 1
ATOM 829 N N . LEU A 1 105 ? 1.675 3.942 3.867 1.00 91.19 105 LEU A N 1
ATOM 830 C CA . LEU A 1 105 ? 2.358 2.788 3.272 1.00 91.19 105 LEU A CA 1
ATOM 831 C C . LEU A 1 105 ? 1.816 2.403 1.892 1.00 91.19 105 LEU A C 1
ATOM 833 O O . LEU A 1 105 ? 2.560 1.859 1.083 1.00 91.19 105 LEU A O 1
ATOM 837 N N . VAL A 1 106 ? 0.531 2.641 1.627 1.00 91.12 106 VAL A N 1
ATOM 838 C CA . VAL A 1 106 ? -0.110 2.249 0.368 1.00 91.12 106 VAL A CA 1
ATOM 839 C C . VAL A 1 106 ? 0.022 3.387 -0.649 1.00 91.12 106 VAL A C 1
ATOM 841 O O . VAL A 1 106 ? -0.546 4.452 -0.403 1.00 91.12 106 VAL A O 1
ATOM 844 N N . PRO A 1 107 ? 0.692 3.186 -1.804 1.00 88.81 107 PRO A N 1
ATOM 845 C CA . PRO A 1 107 ? 0.983 4.267 -2.754 1.00 88.81 107 PRO A CA 1
ATOM 846 C C . PRO A 1 107 ? -0.258 5.034 -3.215 1.00 88.81 107 PRO A C 1
ATOM 848 O O . PRO A 1 107 ? -0.304 6.258 -3.139 1.00 88.81 107 PRO A O 1
ATOM 851 N N . SER A 1 108 ? -1.316 4.314 -3.591 1.00 88.31 108 SER A N 1
ATOM 852 C CA . SER A 1 108 ? -2.562 4.930 -4.044 1.00 88.31 108 SER A CA 1
ATOM 853 C C . SER A 1 108 ? -3.249 5.734 -2.933 1.00 88.31 108 SER A C 1
ATOM 855 O O . SER A 1 108 ? -3.845 6.776 -3.200 1.00 88.31 108 SER A O 1
ATOM 857 N N . ALA A 1 109 ? -3.181 5.276 -1.676 1.00 88.62 109 ALA A N 1
ATOM 858 C CA . ALA A 1 109 ? -3.776 5.984 -0.540 1.00 88.62 109 ALA A CA 1
ATOM 859 C C . ALA A 1 109 ? -2.953 7.221 -0.148 1.00 88.62 109 ALA A C 1
ATOM 861 O O . ALA A 1 109 ? -3.529 8.230 0.263 1.00 88.62 109 ALA A O 1
ATOM 862 N N . PHE A 1 110 ? -1.631 7.148 -0.314 1.00 88.56 110 PHE A N 1
ATOM 863 C CA . PHE A 1 110 ? -0.702 8.243 -0.058 1.00 88.56 110 PHE A CA 1
ATOM 864 C C . PHE A 1 110 ? -0.915 9.402 -1.037 1.00 88.56 110 PHE A C 1
ATOM 866 O O . PHE A 1 110 ? -1.020 10.550 -0.609 1.00 88.56 110 PHE A O 1
ATOM 873 N N . GLU A 1 111 ? -1.085 9.113 -2.330 1.00 86.00 111 GLU A N 1
ATOM 874 C CA . GLU A 1 111 ? -1.394 10.131 -3.349 1.00 86.00 111 GLU A CA 1
ATOM 875 C C . GLU A 1 111 ? -2.677 10.906 -3.024 1.00 86.00 111 GLU A C 1
ATOM 877 O O . GLU A 1 111 ? -2.758 12.120 -3.214 1.00 86.00 111 GLU A O 1
ATOM 882 N N . LYS A 1 112 ? -3.678 10.223 -2.458 1.00 82.38 112 LYS A N 1
ATOM 883 C CA . LYS A 1 112 ? -4.945 10.844 -2.064 1.00 82.38 112 LYS A CA 1
ATOM 884 C C . LYS A 1 112 ? -4.912 11.544 -0.699 1.00 82.38 112 LYS A C 1
ATOM 886 O O . LYS A 1 112 ? -5.919 12.134 -0.310 1.00 82.38 112 LYS A O 1
ATOM 891 N N . GLN A 1 113 ? -3.791 11.536 0.027 1.00 75.31 113 GLN A N 1
ATOM 892 C CA . GLN A 1 113 ? -3.677 12.158 1.355 1.00 75.31 113 GLN A CA 1
ATOM 893 C C . GLN A 1 113 ? -3.909 13.684 1.333 1.00 75.31 113 GLN A C 1
ATOM 895 O O . GLN A 1 113 ? -4.284 14.253 2.358 1.00 75.31 113 GLN A O 1
ATOM 900 N N . GLY A 1 114 ? -3.720 14.335 0.178 1.00 69.06 114 GLY A N 1
ATOM 901 C CA . GLY A 1 114 ? -4.006 15.760 -0.033 1.00 69.06 114 GLY A CA 1
ATOM 902 C C . GLY A 1 114 ? -5.452 16.089 -0.432 1.00 69.06 114 GLY A C 1
ATOM 903 O O . GLY A 1 114 ? -5.802 17.264 -0.503 1.00 69.06 114 GLY A O 1
ATOM 904 N N . SER A 1 115 ? -6.291 15.081 -0.693 1.00 62.53 115 SER A N 1
ATOM 905 C CA . SER A 1 115 ? -7.711 15.260 -1.018 1.00 62.53 115 SER A CA 1
ATOM 906 C C . SER A 1 115 ? -8.593 15.018 0.214 1.00 62.53 115 SER A C 1
ATOM 908 O O . SER A 1 115 ? -8.108 14.626 1.277 1.00 62.53 115 SER A O 1
ATOM 910 N N . ALA A 1 116 ? -9.893 15.299 0.097 1.00 70.19 116 ALA A N 1
ATOM 911 C CA . ALA A 1 116 ? -10.868 15.196 1.181 1.00 70.19 116 ALA A CA 1
ATOM 912 C C . ALA A 1 116 ? -10.728 13.888 1.992 1.00 70.19 116 ALA A C 1
ATOM 914 O O . ALA A 1 116 ? -10.381 12.836 1.461 1.00 70.19 116 ALA A O 1
ATOM 915 N N . LYS A 1 117 ? -11.003 13.972 3.302 1.00 79.44 117 LYS A N 1
ATOM 916 C CA . LYS A 1 117 ? -10.842 12.902 4.304 1.00 79.44 117 LYS A CA 1
ATOM 917 C C . LYS A 1 117 ? -11.281 11.527 3.770 1.00 79.44 117 LYS A C 1
ATOM 919 O O . LYS A 1 117 ? -12.465 11.214 3.807 1.00 79.44 117 LYS A O 1
ATOM 924 N N . LEU A 1 118 ? -10.308 10.697 3.376 1.00 80.88 118 LEU A N 1
ATOM 925 C CA . LEU A 1 118 ? -10.550 9.342 2.866 1.00 80.88 118 LEU A CA 1
ATOM 926 C C . LEU A 1 118 ? -11.421 8.523 3.822 1.00 80.88 118 LEU A C 1
ATOM 928 O O . LEU A 1 118 ? -11.136 8.457 5.030 1.00 80.88 118 LEU A O 1
ATOM 932 N N . GLU A 1 119 ? -12.441 7.867 3.276 1.00 89.44 119 GLU A N 1
ATOM 933 C CA . GLU A 1 119 ? -13.320 6.988 4.038 1.00 89.44 119 GLU A CA 1
ATOM 934 C C . GLU A 1 119 ? -12.558 5.757 4.544 1.00 89.44 119 GLU A C 1
ATOM 936 O O . GLU A 1 119 ? -11.617 5.267 3.917 1.00 89.44 119 GLU A O 1
ATOM 941 N N . LYS A 1 120 ? -12.962 5.210 5.700 1.00 90.12 120 LYS A N 1
ATOM 942 C CA . LYS A 1 120 ? -12.276 4.034 6.268 1.00 90.12 120 LYS A CA 1
ATOM 943 C C . LYS A 1 120 ? -12.352 2.818 5.345 1.00 90.12 120 LYS A C 1
ATOM 945 O O . LYS A 1 120 ? -11.388 2.065 5.274 1.00 90.12 120 LYS A O 1
ATOM 950 N N . ALA A 1 121 ? -13.483 2.636 4.663 1.00 92.38 121 ALA A N 1
ATOM 951 C CA . ALA A 1 121 ? -13.665 1.555 3.702 1.00 92.38 121 ALA A CA 1
ATOM 952 C C . ALA A 1 121 ? -12.734 1.716 2.492 1.00 92.38 121 ALA A C 1
ATOM 954 O O . ALA A 1 121 ? -12.118 0.743 2.072 1.00 92.38 121 ALA A O 1
ATOM 955 N N . GLU A 1 122 ? -12.560 2.946 2.001 1.00 93.06 122 GLU A N 1
ATOM 956 C CA . GLU A 1 122 ? -11.686 3.242 0.865 1.00 93.06 122 GLU A CA 1
ATOM 957 C C . GLU A 1 122 ? -10.219 2.913 1.178 1.00 93.06 122 GLU A C 1
ATOM 959 O O . GLU A 1 122 ? -9.579 2.198 0.413 1.00 93.06 122 GLU A O 1
ATOM 964 N N . ILE A 1 123 ? -9.702 3.320 2.347 1.00 92.62 123 ILE A N 1
ATOM 965 C CA . ILE A 1 123 ? -8.326 2.984 2.773 1.00 92.62 123 ILE A CA 1
ATOM 966 C C . ILE A 1 123 ? -8.111 1.465 2.779 1.00 92.62 123 ILE A C 1
ATOM 968 O O . ILE A 1 123 ? -7.087 0.970 2.302 1.00 92.62 123 ILE A O 1
ATOM 972 N N . LEU A 1 124 ? -9.071 0.714 3.329 1.00 96.00 124 LEU A N 1
ATOM 973 C CA . LEU A 1 124 ? -8.990 -0.744 3.396 1.00 96.00 124 LEU A CA 1
ATOM 974 C C . LEU A 1 124 ? -9.032 -1.368 1.998 1.00 96.00 124 LEU A C 1
ATOM 976 O O . LEU A 1 124 ? -8.235 -2.262 1.718 1.00 96.00 124 LEU A O 1
ATOM 980 N N . GLN A 1 125 ? -9.897 -0.868 1.115 1.00 94.94 125 GLN A N 1
ATOM 981 C CA . GLN A 1 125 ? -10.005 -1.335 -0.265 1.00 94.94 125 GLN A CA 1
ATOM 982 C C . GLN A 1 125 ? -8.694 -1.117 -1.032 1.00 94.94 125 GLN A C 1
ATOM 984 O O . GLN A 1 125 ? -8.129 -2.069 -1.566 1.00 94.94 125 GLN A O 1
ATOM 989 N N . MET A 1 126 ? -8.148 0.101 -0.986 1.00 94.75 126 MET A N 1
ATOM 990 C CA . MET A 1 126 ? -6.880 0.452 -1.638 1.00 94.75 126 MET A CA 1
ATOM 991 C C . MET A 1 126 ? -5.714 -0.405 -1.127 1.00 94.75 126 MET A C 1
ATOM 993 O O . MET A 1 126 ? -4.857 -0.823 -1.904 1.00 94.75 126 MET A O 1
ATOM 997 N N . THR A 1 127 ? -5.709 -0.719 0.173 1.00 95.31 127 THR A N 1
ATOM 998 C CA . THR A 1 127 ? -4.717 -1.622 0.777 1.00 95.31 127 THR A CA 1
ATOM 999 C C . THR A 1 127 ? -4.854 -3.046 0.237 1.00 95.31 127 THR A C 1
ATOM 1001 O O . THR A 1 127 ? -3.858 -3.665 -0.133 1.00 95.31 127 THR A O 1
ATOM 1004 N N . VAL A 1 128 ? -6.075 -3.583 0.179 1.00 95.19 128 VAL A N 1
ATOM 1005 C CA . VAL A 1 128 ? -6.328 -4.942 -0.325 1.00 95.19 128 VAL A CA 1
ATOM 1006 C C . VAL A 1 128 ? -5.928 -5.065 -1.791 1.00 95.19 128 VAL A C 1
ATOM 1008 O O . VAL A 1 128 ? -5.300 -6.055 -2.167 1.00 95.19 128 VAL A O 1
ATOM 1011 N N . ASP A 1 129 ? -6.249 -4.069 -2.611 1.00 93.62 129 ASP A N 1
ATOM 1012 C CA . ASP A 1 129 ? -5.896 -4.081 -4.030 1.00 93.62 129 ASP A CA 1
ATOM 1013 C C . ASP A 1 129 ? -4.379 -3.998 -4.232 1.00 93.62 129 ASP A C 1
ATOM 1015 O O . ASP A 1 129 ? -3.829 -4.723 -5.064 1.00 93.62 129 ASP A O 1
ATOM 1019 N N . HIS A 1 130 ? -3.678 -3.226 -3.396 1.00 90.50 130 HIS A N 1
ATOM 1020 C CA . HIS A 1 130 ? -2.217 -3.219 -3.379 1.00 90.50 130 HIS A CA 1
ATOM 1021 C C . HIS A 1 130 ? -1.635 -4.592 -3.000 1.00 90.50 130 HIS A C 1
ATOM 1023 O O . HIS A 1 130 ? -0.737 -5.089 -3.674 1.00 90.50 130 HIS A O 1
ATOM 1029 N N . LEU A 1 131 ? -2.181 -5.266 -1.984 1.00 91.25 131 LEU A N 1
ATOM 1030 C CA . LEU A 1 131 ? -1.732 -6.612 -1.601 1.00 91.25 131 LEU A CA 1
ATOM 1031 C C . LEU A 1 131 ? -2.005 -7.658 -2.693 1.00 91.25 131 LEU A C 1
ATOM 1033 O O . LEU A 1 131 ? -1.160 -8.517 -2.942 1.00 91.25 131 LEU A O 1
ATOM 1037 N N . LYS A 1 132 ? -3.152 -7.580 -3.380 1.00 89.19 132 LYS A N 1
ATOM 1038 C CA . LYS A 1 132 ? -3.459 -8.451 -4.527 1.00 89.19 132 LYS A CA 1
ATOM 1039 C C . LYS A 1 132 ? -2.470 -8.245 -5.668 1.00 89.19 132 LYS A C 1
ATOM 1041 O O . LYS A 1 132 ? -2.011 -9.227 -6.241 1.00 89.19 132 LYS A O 1
ATOM 1046 N N . MET A 1 133 ? -2.128 -6.992 -5.968 1.00 86.19 133 MET A N 1
ATOM 1047 C CA . MET A 1 133 ? -1.110 -6.656 -6.962 1.00 86.19 133 MET A CA 1
ATOM 1048 C C . MET A 1 133 ? 0.246 -7.266 -6.587 1.00 86.19 133 MET A C 1
ATOM 1050 O O . MET A 1 133 ? 0.864 -7.924 -7.419 1.00 86.19 133 MET A O 1
ATOM 1054 N N . LEU A 1 134 ? 0.673 -7.129 -5.328 1.00 85.31 134 LEU A N 1
ATOM 1055 C CA . LEU A 1 134 ? 1.928 -7.714 -4.841 1.00 85.31 134 LEU A CA 1
ATOM 1056 C C . LEU A 1 134 ? 1.928 -9.249 -4.908 1.00 85.31 134 LEU A C 1
ATOM 1058 O O . LEU A 1 134 ? 2.933 -9.859 -5.268 1.00 85.31 134 LEU A O 1
ATOM 1062 N N . HIS A 1 135 ? 0.803 -9.892 -4.589 1.00 83.56 135 HIS A N 1
ATOM 1063 C CA . HIS A 1 135 ? 0.666 -11.342 -4.724 1.00 83.56 135 HIS A CA 1
ATOM 1064 C C . HIS A 1 135 ? 0.684 -11.797 -6.188 1.00 83.56 135 HIS A C 1
ATOM 1066 O O . HIS A 1 135 ? 1.358 -12.776 -6.503 1.00 83.56 135 HIS A O 1
ATOM 1072 N N . ALA A 1 136 ? -0.001 -11.085 -7.087 1.00 77.88 136 ALA A N 1
ATOM 1073 C CA . ALA A 1 136 ? 0.011 -11.373 -8.522 1.00 77.88 136 ALA A CA 1
ATOM 1074 C C . ALA A 1 136 ? 1.405 -11.172 -9.141 1.00 77.88 136 ALA A C 1
ATOM 1076 O O . ALA A 1 136 ? 1.804 -11.937 -10.014 1.00 77.88 136 ALA A O 1
ATOM 1077 N N . ALA A 1 137 ? 2.177 -10.210 -8.628 1.00 71.94 137 ALA A N 1
ATOM 1078 C CA . ALA A 1 137 ? 3.578 -9.986 -8.984 1.00 71.94 137 ALA A CA 1
ATOM 1079 C C . ALA A 1 137 ? 4.549 -11.036 -8.390 1.00 71.94 137 ALA A C 1
ATOM 1081 O O . ALA A 1 137 ? 5.765 -10.887 -8.487 1.00 71.94 137 ALA A O 1
ATOM 1082 N N . GLY A 1 138 ? 4.039 -12.116 -7.784 1.00 66.50 138 GLY A N 1
ATOM 1083 C CA . GLY A 1 138 ? 4.846 -13.234 -7.292 1.00 66.50 138 GLY A CA 1
ATOM 1084 C C . GLY A 1 138 ? 5.323 -13.095 -5.846 1.00 66.50 138 GLY A C 1
ATOM 1085 O O . GLY A 1 138 ? 6.294 -13.748 -5.468 1.00 66.50 138 GLY A O 1
ATOM 1086 N N . GLY A 1 139 ? 4.691 -12.243 -5.028 1.00 60.91 139 GLY A N 1
ATOM 1087 C CA . GLY A 1 139 ? 4.996 -12.109 -3.593 1.00 60.91 139 GLY A CA 1
ATOM 1088 C C . GLY A 1 139 ? 6.373 -11.511 -3.285 1.00 60.91 139 GLY A C 1
ATOM 1089 O O . GLY A 1 139 ? 6.730 -11.327 -2.122 1.00 60.91 139 GLY A O 1
ATOM 1090 N N . LYS A 1 140 ? 7.141 -11.168 -4.320 1.00 56.91 140 LYS A N 1
ATOM 1091 C CA . LYS A 1 140 ? 8.334 -10.344 -4.221 1.00 56.91 140 LYS A CA 1
ATOM 1092 C C . LYS A 1 140 ? 7.824 -8.917 -4.129 1.00 56.91 140 LYS A C 1
ATOM 1094 O O . LYS A 1 140 ? 7.242 -8.404 -5.077 1.00 56.91 140 LYS A O 1
ATOM 1099 N N . GLY A 1 141 ? 7.924 -8.331 -2.938 1.00 53.75 141 GLY A N 1
ATOM 1100 C CA . GLY A 1 141 ? 7.518 -6.951 -2.692 1.00 53.75 141 GLY A CA 1
ATOM 1101 C C . GLY A 1 141 ? 8.186 -5.970 -3.660 1.00 53.75 141 GLY A C 1
ATOM 1102 O O . GLY A 1 141 ? 8.993 -6.360 -4.492 1.00 53.75 141 GLY A O 1
ATOM 1103 N N . TYR A 1 142 ? 7.879 -4.686 -3.483 1.00 54.03 142 TYR A N 1
ATOM 1104 C CA . TYR A 1 142 ? 8.311 -3.481 -4.219 1.00 54.03 142 TYR A CA 1
ATOM 1105 C C . TYR A 1 142 ? 9.828 -3.336 -4.557 1.00 54.03 142 TYR A C 1
ATOM 1107 O O . TYR A 1 142 ? 10.263 -2.306 -5.055 1.00 54.03 142 TYR A O 1
ATOM 1115 N N . PHE A 1 143 ? 10.644 -4.357 -4.297 1.00 55.41 143 PHE A N 1
ATOM 1116 C CA . PHE A 1 143 ? 12.062 -4.498 -4.592 1.00 55.41 143 PHE A CA 1
ATOM 1117 C C . PHE A 1 143 ? 12.368 -5.891 -5.179 1.00 55.41 143 PHE A C 1
ATOM 1119 O O . PHE A 1 143 ? 13.159 -6.648 -4.617 1.00 55.41 143 PHE A O 1
ATOM 1126 N N . ASP A 1 144 ? 11.787 -6.255 -6.327 1.00 67.31 144 ASP A N 1
ATOM 1127 C CA . ASP A 1 144 ? 12.453 -7.258 -7.165 1.00 67.31 144 ASP A CA 1
ATOM 1128 C C . ASP A 1 144 ? 13.552 -6.535 -7.941 1.00 67.31 144 ASP A C 1
ATOM 1130 O O . ASP A 1 144 ? 13.346 -6.029 -9.043 1.00 67.31 144 ASP A O 1
ATOM 1134 N N . ALA A 1 145 ? 14.733 -6.438 -7.323 1.00 67.75 145 ALA A N 1
ATOM 1135 C CA . ALA A 1 145 ? 15.920 -5.863 -7.953 1.00 67.75 145 ALA A CA 1
ATOM 1136 C C . ALA A 1 145 ? 16.191 -6.502 -9.327 1.00 67.75 145 ALA A C 1
ATOM 1138 O O . ALA A 1 145 ? 16.735 -5.851 -10.213 1.00 67.75 145 ALA A O 1
ATOM 1139 N N . HIS A 1 146 ? 15.758 -7.753 -9.518 1.00 72.38 146 HIS A N 1
ATOM 1140 C CA . HIS A 1 146 ? 15.796 -8.441 -10.796 1.00 72.38 146 HIS A CA 1
ATOM 1141 C C . HIS A 1 146 ? 14.819 -7.844 -11.824 1.00 72.38 146 HIS A C 1
ATOM 1143 O O . HIS A 1 146 ? 15.256 -7.521 -12.923 1.00 72.38 146 HIS A O 1
ATOM 1149 N N . ALA A 1 147 ? 13.536 -7.647 -11.497 1.00 73.25 147 ALA A N 1
ATOM 1150 C CA . ALA A 1 147 ? 12.585 -6.962 -12.381 1.00 73.25 147 ALA A CA 1
ATOM 1151 C C . ALA A 1 147 ? 13.059 -5.547 -12.751 1.00 73.25 147 ALA A C 1
ATOM 1153 O O . ALA A 1 147 ? 13.111 -5.206 -13.928 1.00 73.25 147 ALA A O 1
ATOM 1154 N N . LEU A 1 148 ? 13.526 -4.771 -11.768 1.00 76.69 148 LEU A N 1
ATOM 1155 C CA . LEU A 1 148 ? 14.063 -3.432 -12.014 1.00 76.69 148 LEU A CA 1
ATOM 1156 C C . LEU A 1 148 ? 15.308 -3.470 -12.923 1.00 76.69 148 LEU A C 1
ATOM 1158 O O . LEU A 1 148 ? 15.441 -2.658 -13.836 1.00 76.69 148 LEU A O 1
ATOM 1162 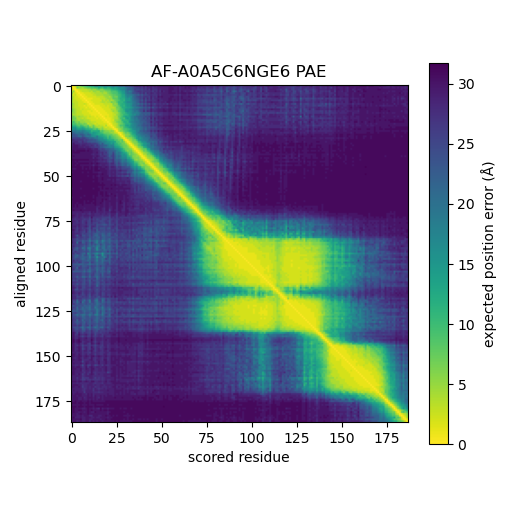N N . ALA A 1 149 ? 16.211 -4.433 -12.718 1.00 82.12 149 ALA A 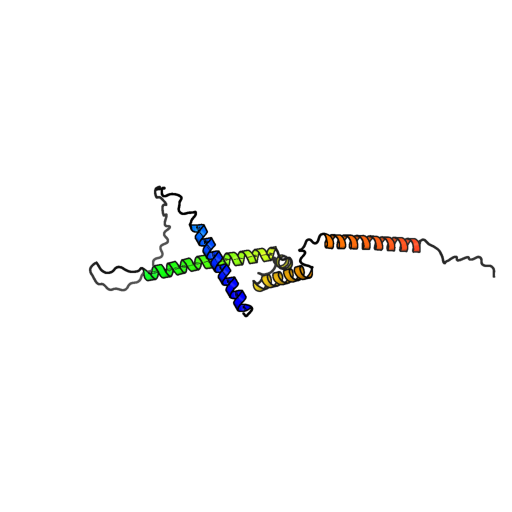N 1
ATOM 1163 C CA . ALA A 1 149 ? 17.371 -4.630 -13.586 1.00 82.12 149 ALA A CA 1
ATOM 1164 C C . ALA A 1 149 ? 16.975 -5.042 -15.014 1.00 82.12 149 ALA A C 1
ATOM 1166 O O . ALA A 1 149 ? 17.615 -4.606 -15.972 1.00 82.12 149 ALA A O 1
ATOM 1167 N N . MET A 1 150 ? 15.925 -5.854 -15.177 1.00 82.69 150 MET A N 1
ATOM 1168 C CA . MET A 1 150 ? 15.371 -6.198 -16.491 1.00 82.69 150 MET A CA 1
ATOM 1169 C C . MET A 1 150 ? 14.779 -4.970 -17.187 1.00 82.69 150 MET A C 1
ATOM 1171 O O . MET A 1 150 ? 15.064 -4.761 -18.368 1.00 82.69 150 MET A O 1
ATOM 1175 N N . ASP A 1 151 ? 14.053 -4.120 -16.461 1.00 85.50 151 ASP A N 1
ATOM 1176 C CA . ASP A 1 151 ? 13.485 -2.882 -17.000 1.00 85.50 151 ASP A CA 1
ATOM 1177 C C . ASP A 1 151 ? 14.584 -1.916 -17.454 1.00 85.50 151 ASP A C 1
ATOM 1179 O O . ASP A 1 151 ? 14.579 -1.490 -18.612 1.00 85.50 151 ASP A O 1
ATOM 1183 N N . TYR A 1 152 ? 15.593 -1.654 -16.615 1.00 89.38 152 TYR A N 1
ATOM 1184 C CA . TYR A 1 152 ? 16.741 -0.820 -16.997 1.00 89.38 152 TYR A CA 1
ATOM 1185 C C . TYR A 1 152 ? 17.515 -1.398 -18.186 1.00 89.38 152 TYR A C 1
ATOM 1187 O O . TYR A 1 152 ? 17.904 -0.657 -19.092 1.00 89.38 152 TYR A O 1
ATOM 1195 N N . ARG A 1 153 ? 17.706 -2.722 -18.232 1.00 91.62 153 ARG A N 1
ATOM 1196 C CA . ARG A 1 153 ? 18.355 -3.389 -19.367 1.00 91.62 153 ARG A CA 1
ATOM 1197 C C . ARG A 1 153 ? 17.542 -3.233 -20.653 1.00 91.62 153 ARG A C 1
ATOM 1199 O O . ARG A 1 153 ? 18.121 -2.978 -21.707 1.00 91.62 153 ARG A O 1
ATOM 1206 N N . SER A 1 154 ? 16.220 -3.376 -20.578 1.00 92.00 154 SER A N 1
ATOM 1207 C CA . SER A 1 154 ? 15.326 -3.225 -21.730 1.00 92.00 154 SER A CA 1
ATOM 1208 C C . SER A 1 154 ? 15.292 -1.783 -22.248 1.00 92.00 154 SER A C 1
ATOM 1210 O O . SER A 1 154 ? 15.318 -1.562 -23.460 1.00 92.00 154 SER A O 1
ATOM 1212 N N . LEU A 1 155 ? 15.320 -0.806 -21.336 1.00 93.88 155 LEU A N 1
ATOM 1213 C CA . LEU A 1 155 ? 15.366 0.615 -21.650 1.00 93.88 155 LEU A CA 1
ATOM 1214 C C . LEU A 1 155 ? 16.657 0.974 -22.396 1.00 93.88 155 LEU A C 1
ATOM 1216 O O . LEU A 1 155 ? 16.586 1.537 -23.487 1.00 93.88 155 LEU A O 1
ATOM 1220 N N . GLY A 1 156 ? 17.813 0.556 -21.870 1.00 95.06 156 GLY A N 1
ATOM 1221 C CA . GLY A 1 156 ? 19.105 0.786 -22.521 1.00 95.06 156 GLY A CA 1
ATOM 122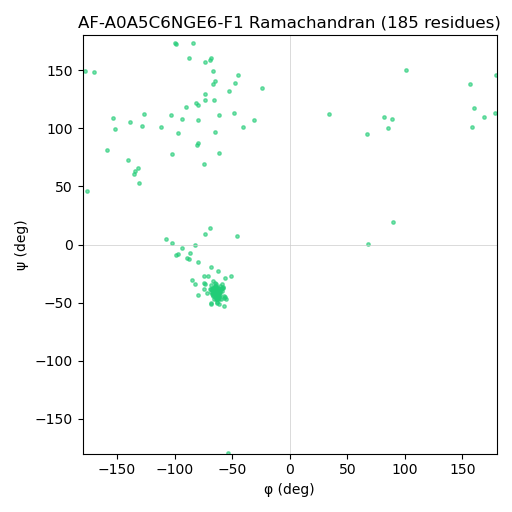2 C C . GLY A 1 156 ? 19.228 0.075 -23.873 1.00 95.06 156 GLY A C 1
ATOM 1223 O O . GLY A 1 156 ? 19.777 0.630 -24.823 1.00 95.06 156 GLY A O 1
ATOM 1224 N N . PHE A 1 157 ? 18.659 -1.128 -24.010 1.00 96.31 157 PHE A N 1
ATOM 1225 C CA . PHE A 1 157 ? 18.619 -1.822 -25.300 1.00 96.31 157 PHE A CA 1
ATOM 1226 C C . PHE A 1 157 ? 17.771 -1.065 -26.329 1.00 96.31 157 PHE A C 1
ATOM 1228 O O . PHE A 1 157 ? 18.173 -0.938 -27.483 1.00 96.31 157 PHE A O 1
ATOM 1235 N N . ARG A 1 158 ? 16.627 -0.514 -25.913 1.00 95.56 158 ARG A N 1
ATOM 1236 C CA . ARG A 1 158 ? 15.766 0.296 -26.782 1.00 95.56 158 ARG A CA 1
ATOM 1237 C C . ARG A 1 158 ? 16.457 1.579 -27.239 1.00 95.56 158 ARG A C 1
ATOM 1239 O O . ARG A 1 158 ? 16.358 1.915 -28.414 1.00 95.56 158 ARG A O 1
ATOM 1246 N N . GLU A 1 159 ? 17.160 2.269 -26.345 1.00 95.06 159 GLU A N 1
ATOM 1247 C CA . GLU A 1 159 ? 17.950 3.460 -26.690 1.00 95.06 159 GLU A CA 1
ATOM 1248 C C . GLU A 1 159 ? 19.077 3.120 -27.671 1.00 95.06 159 GLU A C 1
ATOM 1250 O O . GLU A 1 159 ? 19.238 3.794 -28.687 1.00 95.06 159 GLU A O 1
ATOM 1255 N N . CYS A 1 160 ? 19.796 2.020 -27.431 1.00 94.94 160 CYS A N 1
ATOM 1256 C CA . CYS A 1 160 ? 20.836 1.534 -28.335 1.00 94.94 160 CYS A CA 1
ATOM 1257 C C . CYS A 1 160 ? 20.281 1.175 -29.724 1.00 94.94 160 CYS A C 1
ATOM 1259 O O . CYS A 1 160 ? 20.858 1.566 -30.742 1.00 94.94 160 CYS A O 1
ATOM 1261 N N . LEU A 1 161 ? 19.144 0.474 -29.784 1.00 96.12 161 LEU A N 1
ATOM 1262 C CA . LEU A 1 161 ? 18.470 0.164 -31.045 1.00 96.12 161 LEU A CA 1
ATOM 1263 C C . LEU A 1 161 ? 18.008 1.430 -31.772 1.00 96.12 161 LEU A C 1
ATOM 1265 O O . LEU A 1 161 ? 18.194 1.523 -32.983 1.00 96.12 161 LEU A O 1
ATOM 1269 N N . ALA A 1 162 ? 17.440 2.402 -31.056 1.00 95.00 162 ALA A N 1
ATOM 1270 C CA . ALA A 1 162 ? 17.010 3.671 -31.638 1.00 95.00 162 ALA A CA 1
ATOM 1271 C C . ALA A 1 162 ? 18.196 4.450 -32.228 1.00 95.00 162 ALA A C 1
ATOM 1273 O O . ALA A 1 162 ? 18.112 4.951 -33.350 1.00 95.00 162 ALA A O 1
ATOM 1274 N N . GLU A 1 163 ? 19.322 4.490 -31.517 1.00 95.19 163 GLU A N 1
ATOM 1275 C CA . GLU A 1 163 ? 20.538 5.151 -31.989 1.00 95.19 163 GLU A CA 1
ATOM 1276 C C . GLU A 1 163 ? 21.158 4.421 -33.189 1.00 95.19 163 GLU A C 1
ATOM 1278 O O . GLU A 1 163 ? 21.577 5.053 -34.159 1.00 95.19 163 GLU A O 1
ATOM 1283 N N . THR A 1 164 ? 21.135 3.086 -33.184 1.00 95.44 164 THR A N 1
ATOM 1284 C CA . THR A 1 164 ? 21.575 2.271 -34.327 1.00 95.44 164 THR A CA 1
ATOM 1285 C C . THR A 1 164 ? 20.687 2.517 -35.546 1.00 95.44 164 THR A C 1
ATOM 1287 O O . THR A 1 164 ? 21.197 2.723 -36.645 1.00 95.44 164 THR A O 1
ATOM 1290 N N . ALA A 1 165 ? 19.364 2.569 -35.367 1.00 93.00 165 ALA A N 1
ATOM 1291 C CA . ALA A 1 165 ? 18.421 2.888 -36.437 1.00 93.00 165 ALA A CA 1
ATOM 1292 C C . ALA A 1 165 ? 18.653 4.300 -37.001 1.00 93.00 165 ALA A C 1
ATOM 1294 O O . ALA A 1 165 ? 18.629 4.492 -38.219 1.00 93.00 165 ALA A O 1
ATOM 1295 N N . ARG A 1 166 ? 18.953 5.281 -36.139 1.00 92.62 166 ARG A N 1
ATOM 1296 C CA . ARG A 1 166 ? 19.323 6.644 -36.547 1.00 92.62 166 ARG A CA 1
ATOM 1297 C C . ARG A 1 166 ? 20.622 6.657 -37.356 1.00 92.62 166 ARG A C 1
ATOM 1299 O O . ARG A 1 166 ? 20.677 7.293 -38.407 1.00 92.62 166 ARG A O 1
ATOM 1306 N N . TYR A 1 167 ? 21.652 5.951 -36.893 1.00 92.25 167 TYR A N 1
ATOM 1307 C CA . TYR A 1 167 ? 22.940 5.854 -37.582 1.00 92.25 167 TYR A CA 1
ATOM 1308 C C . TYR A 1 167 ? 22.810 5.180 -38.950 1.00 92.25 167 TYR A C 1
ATOM 1310 O O . TYR A 1 167 ? 23.337 5.695 -39.935 1.00 92.25 167 TYR A O 1
ATOM 1318 N N . LEU A 1 168 ? 22.053 4.083 -39.035 1.00 90.94 168 LEU A N 1
ATOM 1319 C CA . LEU A 1 168 ? 21.763 3.412 -40.301 1.00 90.94 168 LEU A CA 1
ATOM 1320 C C . LEU A 1 168 ? 20.964 4.311 -41.247 1.00 90.94 168 LEU A C 1
ATOM 1322 O O . LEU A 1 168 ? 21.340 4.415 -42.405 1.00 90.94 168 LEU A O 1
ATOM 1326 N N . SER A 1 169 ? 19.959 5.045 -40.758 1.00 86.75 169 SER A N 1
ATOM 1327 C CA . SER A 1 169 ? 19.204 6.011 -41.578 1.00 86.75 169 SER A CA 1
ATOM 1328 C C . SER A 1 169 ? 20.103 7.115 -42.146 1.00 86.75 169 SER A C 1
ATOM 1330 O O . SER A 1 169 ? 19.924 7.569 -43.274 1.00 86.75 169 SER A O 1
ATOM 1332 N N . ILE A 1 170 ? 21.102 7.543 -41.370 1.00 86.69 170 ILE A N 1
ATOM 1333 C CA . ILE A 1 170 ? 22.115 8.490 -41.830 1.00 86.69 170 ILE A CA 1
ATOM 1334 C C . ILE A 1 170 ? 22.992 7.823 -42.888 1.00 86.69 170 ILE A C 1
ATOM 1336 O O . ILE A 1 170 ? 23.121 8.368 -43.975 1.00 86.69 170 ILE A O 1
ATOM 1340 N N . ILE A 1 171 ? 23.545 6.636 -42.644 1.00 81.25 171 ILE A N 1
ATOM 1341 C CA . ILE A 1 171 ? 24.367 5.927 -43.640 1.00 81.25 171 ILE A CA 1
ATOM 1342 C C . ILE A 1 171 ? 23.594 5.631 -44.927 1.00 81.25 171 ILE A C 1
ATOM 1344 O O . ILE A 1 171 ? 24.160 5.751 -46.009 1.00 81.25 171 ILE A O 1
ATOM 1348 N N . GLU A 1 172 ? 22.318 5.275 -44.847 1.00 70.88 172 GLU A N 1
ATOM 1349 C CA . GLU A 1 172 ? 21.451 5.095 -46.013 1.00 70.88 172 GLU A CA 1
ATOM 1350 C C . GLU A 1 172 ? 21.260 6.413 -46.775 1.00 70.88 172 GLU A C 1
ATOM 1352 O O . GLU A 1 172 ? 21.259 6.420 -48.004 1.00 70.88 172 GLU A O 1
ATOM 1357 N N . ALA A 1 173 ? 21.229 7.553 -46.077 1.00 60.88 173 ALA A N 1
ATOM 1358 C CA . ALA A 1 173 ? 21.289 8.869 -46.713 1.00 60.88 173 ALA A CA 1
ATOM 1359 C C . ALA A 1 173 ? 22.681 9.202 -47.305 1.00 60.88 173 ALA A C 1
ATOM 1361 O O . ALA A 1 173 ? 22.765 9.955 -48.276 1.00 60.88 173 ALA A O 1
ATOM 1362 N N . TRP A 1 174 ? 23.767 8.635 -46.762 1.00 57.22 174 TRP A N 1
ATOM 1363 C CA . TRP A 1 174 ? 25.153 8.814 -47.234 1.00 57.22 174 TRP A CA 1
ATOM 1364 C C . TRP A 1 174 ? 25.635 7.741 -48.216 1.00 57.22 174 TRP A C 1
ATOM 1366 O O . TRP A 1 174 ? 26.755 7.856 -48.707 1.00 57.22 174 TRP A O 1
ATOM 1376 N N . THR A 1 175 ? 24.841 6.712 -48.523 1.00 52.19 175 THR A N 1
ATOM 1377 C CA . THR A 1 175 ? 25.157 5.698 -49.537 1.00 52.19 175 THR A CA 1
ATOM 1378 C C . THR A 1 175 ? 24.453 6.075 -50.838 1.00 52.19 175 THR A C 1
ATOM 1380 O O . THR A 1 175 ? 23.293 5.729 -51.060 1.00 52.19 175 THR A O 1
ATOM 1383 N N . PRO A 1 176 ? 25.133 6.762 -51.775 1.00 53.72 176 PRO A N 1
ATOM 1384 C CA . PRO A 1 176 ? 24.570 7.019 -53.080 1.00 53.72 176 PRO A CA 1
ATOM 1385 C C . PR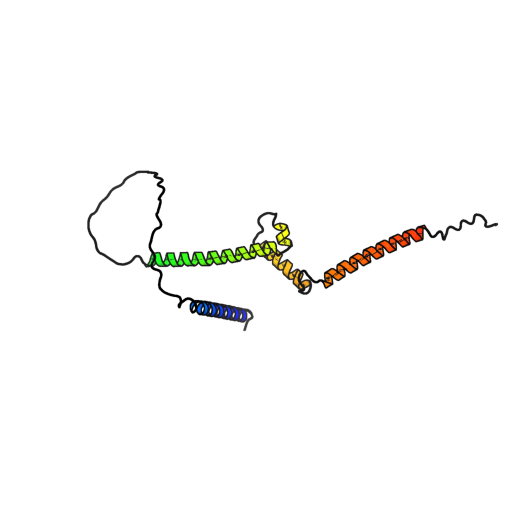O A 1 176 ? 24.776 5.743 -53.889 1.00 53.72 176 PRO A C 1
ATOM 1387 O O . PRO A 1 176 ? 25.774 5.584 -54.595 1.00 53.72 176 PRO A O 1
ATOM 1390 N N . ARG A 1 177 ? 23.854 4.788 -53.780 1.00 57.75 177 ARG A N 1
ATOM 1391 C CA . ARG A 1 177 ? 23.819 3.683 -54.738 1.00 57.75 177 ARG A CA 1
ATOM 1392 C C . ARG A 1 177 ? 22.396 3.317 -55.118 1.00 57.75 177 ARG A C 1
ATOM 1394 O O . ARG A 1 177 ? 21.872 2.285 -54.734 1.00 57.75 177 ARG A O 1
ATOM 1401 N N . THR A 1 178 ? 21.800 4.205 -55.913 1.00 51.00 178 THR A N 1
ATOM 1402 C CA . THR A 1 178 ? 21.133 3.901 -57.204 1.00 51.00 178 THR A CA 1
ATOM 1403 C C . THR A 1 178 ? 20.645 5.185 -57.888 1.00 51.00 178 THR A C 1
ATOM 1405 O O . THR A 1 178 ? 19.556 5.277 -58.442 1.00 51.00 178 THR A O 1
ATOM 1408 N N . ARG A 1 179 ? 21.504 6.204 -57.940 1.00 51.09 179 ARG A N 1
ATOM 1409 C CA . ARG A 1 179 ? 21.476 7.130 -59.072 1.00 51.09 179 ARG A CA 1
ATOM 1410 C C . ARG A 1 179 ? 22.896 7.310 -59.576 1.00 51.09 179 ARG A C 1
ATOM 1412 O O . ARG A 1 179 ? 23.469 8.390 -59.529 1.00 51.09 179 ARG A O 1
ATOM 1419 N N . CYS A 1 180 ? 23.453 6.219 -60.101 1.00 46.31 180 CYS A N 1
ATOM 1420 C CA . CYS A 1 180 ? 24.348 6.336 -61.243 1.00 46.31 180 CYS A CA 1
ATOM 1421 C C . CYS A 1 180 ? 23.521 6.946 -62.383 1.00 46.31 180 CYS A C 1
ATOM 1423 O O . CYS A 1 180 ? 23.014 6.248 -63.251 1.00 46.31 180 CYS A O 1
ATOM 1425 N N . GLY A 1 181 ? 23.322 8.264 -62.333 1.00 50.75 181 GLY A N 1
ATOM 1426 C CA . GLY A 1 181 ? 22.961 9.068 -63.486 1.00 50.75 181 GLY A CA 1
ATOM 1427 C C . GLY A 1 181 ? 24.212 9.206 -64.333 1.00 50.75 181 GLY A C 1
ATOM 1428 O O . GLY A 1 181 ? 24.823 10.268 -64.379 1.00 50.75 181 GLY A O 1
ATOM 1429 N N . CYS A 1 182 ? 24.649 8.105 -64.940 1.00 44.75 182 CYS A N 1
ATOM 1430 C CA . CYS A 1 182 ? 25.607 8.176 -66.022 1.00 44.75 182 CYS A CA 1
ATOM 1431 C C . CYS A 1 182 ? 24.896 8.912 -67.162 1.00 44.75 182 CYS A C 1
ATOM 1433 O O . CYS A 1 182 ? 24.164 8.306 -67.934 1.00 44.75 182 CYS A O 1
ATOM 1435 N N . ALA A 1 183 ? 25.119 10.221 -67.274 1.00 52.53 183 ALA A N 1
ATOM 1436 C CA . ALA A 1 183 ? 24.731 11.022 -68.438 1.00 52.53 183 ALA A CA 1
ATOM 1437 C C . ALA A 1 183 ? 25.573 10.690 -69.694 1.00 52.53 183 ALA A C 1
ATOM 1439 O O . ALA A 1 183 ? 25.576 11.442 -70.659 1.00 52.53 183 ALA A O 1
ATOM 1440 N N . TRP A 1 184 ? 26.300 9.569 -69.674 1.00 42.88 184 TRP A N 1
ATOM 1441 C CA . TRP A 1 184 ? 27.175 9.075 -70.732 1.00 42.88 184 TRP A CA 1
ATOM 1442 C C . TRP A 1 184 ? 26.913 7.579 -70.948 1.00 42.88 184 TRP A C 1
ATOM 1444 O O . TRP A 1 184 ? 27.768 6.737 -70.694 1.00 42.88 184 TRP A O 1
ATOM 1454 N N . CYS A 1 185 ? 25.697 7.234 -71.363 1.00 35.66 185 CYS A N 1
ATOM 1455 C CA . CYS A 1 185 ? 25.475 6.028 -72.157 1.00 35.66 185 CYS A CA 1
ATOM 1456 C C . CYS A 1 185 ? 25.285 6.503 -73.605 1.00 35.66 185 CYS A C 1
ATOM 1458 O O . CYS A 1 185 ? 24.299 7.197 -73.861 1.00 35.66 185 CYS A O 1
ATOM 1460 N N . PRO A 1 186 ? 26.221 6.219 -74.531 1.00 55.94 186 PRO A N 1
ATOM 1461 C CA . PRO A 1 186 ? 25.953 6.389 -75.950 1.00 55.94 186 PRO A CA 1
ATOM 1462 C C . PRO A 1 186 ? 24.892 5.365 -76.372 1.00 55.94 186 PRO A C 1
ATOM 1464 O O . PRO A 1 186 ? 24.919 4.224 -75.909 1.00 55.94 186 PRO A O 1
ATOM 1467 N N . THR A 1 187 ? 23.954 5.836 -77.194 1.00 60.00 187 THR A N 1
ATOM 1468 C CA . THR A 1 187 ? 22.865 5.087 -77.846 1.00 60.00 187 THR A CA 1
ATOM 1469 C C . THR A 1 187 ? 23.322 3.821 -78.547 1.00 60.00 187 THR A C 1
ATOM 1471 O O . THR A 1 187 ? 24.379 3.895 -79.214 1.00 60.00 187 THR A O 1
#

Sequence (187 aa):
MTPWESCALQTEALRANLRRHNRAGQGLTADMKRNHDFSSSDSELEETIEVEKESADENGNMSSPLGSMSPTTSTQVQARKRRRGIIEKRRRDRINNCLSELRRLVPSAFEKQGSAKLEKAEILQMTVDHLKMLHAAGGKGYFDAHALAMDYRSLGFRECLAETARYLSIIEAWTPRTRCGCAWCPT